Protein AF-A0A7S0ETJ5-F1 (afdb_monomer_lite)

pLDDT: mean 92.86, std 7.76, range [51.28, 98.69]

Organism: NCBI:txid33657

Foldseek 3Di:
DDDLVVLLVVLVVLCPFDDRDQDDDDDFAFFADVLLVLLVVQLLVLLVLQLFDAVVSLVSSLVSNLVVVVVVNCVRPPPDDAPRSRPLSNSLSSLLSSQSSSQSSLVRTDQWDWYDPDPVRDIDITGGDPVSVDSVCSLVSSLQSLLQSSLVVCVVPVVPLAQDQDPDDDPVSLQSNLVSLQVVCCVRRQAVDWDWDDDLAWIKIKTAQGSNLSSQVSCVSSVTRGPCSSVSNSCNSCVSNVWHWDWDWDRDVRMIMITTGTDNPPD

Structure (mmCIF, N/CA/C/O backbone):
data_AF-A0A7S0ETJ5-F1
#
_entry.id   AF-A0A7S0ETJ5-F1
#
loop_
_atom_site.group_PDB
_atom_site.id
_atom_site.type_symbol
_atom_site.label_atom_id
_atom_site.label_alt_id
_atom_site.label_comp_id
_atom_site.label_asym_id
_atom_site.label_entity_id
_atom_site.label_seq_id
_atom_site.pdbx_PDB_ins_code
_atom_site.Cartn_x
_atom_site.Cartn_y
_atom_site.Cartn_z
_atom_site.occupancy
_atom_site.B_iso_or_equiv
_atom_site.auth_seq_id
_atom_site.auth_comp_id
_atom_site.auth_asym_id
_atom_site.auth_atom_id
_atom_site.pdbx_PDB_model_num
ATOM 1 N N . ALA A 1 1 ? -16.628 16.000 16.913 1.00 53.66 1 ALA A N 1
ATOM 2 C CA . ALA A 1 1 ? -16.091 14.647 16.658 1.00 53.66 1 ALA A CA 1
ATOM 3 C C . ALA A 1 1 ? -17.063 13.651 17.275 1.00 53.66 1 ALA A C 1
ATOM 5 O O . ALA A 1 1 ? -17.428 13.862 18.425 1.00 53.66 1 ALA A O 1
ATOM 6 N N . GLY A 1 2 ? -17.543 12.661 16.515 1.00 64.69 2 GLY A N 1
ATOM 7 C CA . GLY A 1 2 ? -18.464 11.640 17.039 1.00 64.69 2 GLY A CA 1
ATOM 8 C C . GLY A 1 2 ? -17.820 10.793 18.139 1.00 64.69 2 GLY A C 1
ATOM 9 O O . GLY A 1 2 ? -16.590 10.775 18.262 1.00 64.69 2 GLY A O 1
ATOM 10 N N . SER A 1 3 ? -18.636 10.106 18.939 1.00 79.75 3 SER A N 1
ATOM 11 C CA . SER A 1 3 ? -18.154 9.173 19.965 1.00 79.75 3 SER A CA 1
ATOM 12 C C . SER A 1 3 ? -17.379 8.001 19.328 1.00 79.75 3 SER A C 1
ATOM 14 O O . SER A 1 3 ? -17.544 7.746 18.131 1.00 79.75 3 SER A O 1
ATOM 16 N N . PRO A 1 4 ? -16.539 7.260 20.079 1.00 75.75 4 PRO A N 1
ATOM 17 C CA . PRO A 1 4 ? -15.890 6.051 19.558 1.00 75.75 4 PRO A CA 1
ATOM 18 C C . PRO A 1 4 ? -16.885 5.050 18.947 1.00 75.75 4 PRO A C 1
ATOM 20 O O . PRO A 1 4 ? -16.614 4.474 17.898 1.00 75.75 4 PRO A O 1
ATOM 23 N N . ALA A 1 5 ? -18.074 4.917 19.545 1.00 76.38 5 ALA A N 1
ATOM 24 C CA . ALA A 1 5 ? -19.144 4.063 19.033 1.00 76.38 5 ALA A CA 1
ATOM 25 C C . ALA A 1 5 ? -19.671 4.531 17.663 1.00 76.38 5 ALA A C 1
ATOM 27 O O . ALA A 1 5 ? -19.891 3.707 16.777 1.00 76.38 5 ALA A O 1
ATOM 28 N N . ASP A 1 6 ? -19.814 5.844 17.453 1.00 78.56 6 ASP A N 1
ATOM 29 C CA . ASP A 1 6 ? -20.252 6.396 16.162 1.00 78.56 6 ASP A CA 1
ATOM 30 C C . ASP A 1 6 ? -19.215 6.134 15.063 1.00 78.56 6 ASP A C 1
ATOM 32 O O . ASP A 1 6 ? -19.560 5.801 13.926 1.00 78.56 6 ASP A O 1
ATOM 36 N N . ARG A 1 7 ? -17.924 6.265 15.396 1.00 80.50 7 ARG A N 1
ATOM 37 C CA . ARG A 1 7 ? -16.827 6.021 14.448 1.00 80.50 7 ARG A CA 1
ATOM 38 C C . ARG A 1 7 ? -16.747 4.549 14.066 1.00 80.50 7 ARG A C 1
ATOM 40 O O . ARG A 1 7 ? -16.756 4.244 12.874 1.00 80.50 7 ARG A O 1
ATOM 47 N N . LEU A 1 8 ? -16.798 3.661 15.056 1.00 80.06 8 LEU A N 1
ATOM 48 C CA . LEU A 1 8 ? -16.859 2.216 14.855 1.00 80.06 8 LEU A CA 1
ATOM 49 C C . LEU A 1 8 ? -18.066 1.810 14.000 1.00 80.06 8 LEU A C 1
ATOM 51 O O . LEU A 1 8 ? -17.910 1.090 13.017 1.00 80.06 8 LEU A O 1
ATOM 55 N N . SER A 1 9 ? -19.255 2.348 14.292 1.00 78.81 9 SER A N 1
ATOM 56 C CA . SER A 1 9 ? -20.466 2.078 13.509 1.00 78.81 9 SER A CA 1
ATOM 57 C C . SER A 1 9 ? -20.283 2.409 12.026 1.00 78.81 9 SER A C 1
ATOM 59 O O . SER A 1 9 ? -20.656 1.613 11.167 1.00 78.81 9 SER A O 1
ATOM 61 N N . ARG A 1 10 ? -19.645 3.538 11.692 1.00 77.94 10 ARG A N 1
ATOM 62 C CA . ARG A 1 10 ? -19.363 3.908 10.292 1.00 77.94 10 ARG A CA 1
ATOM 63 C C . ARG A 1 10 ? -18.380 2.956 9.617 1.00 77.94 10 ARG A C 1
ATOM 65 O O . ARG A 1 10 ? -18.567 2.611 8.450 1.00 77.94 10 ARG A O 1
ATOM 72 N N . MET A 1 11 ? -17.362 2.503 10.345 1.00 78.44 11 MET A N 1
ATOM 73 C CA . MET A 1 11 ? -16.410 1.515 9.833 1.00 78.44 11 MET A CA 1
ATOM 74 C C . MET A 1 11 ? -17.109 0.186 9.532 1.00 78.44 11 MET A C 1
ATOM 76 O O . MET A 1 11 ? -16.908 -0.374 8.452 1.00 78.44 11 MET A O 1
ATOM 80 N N . LEU A 1 12 ? -17.989 -0.268 10.426 1.00 77.19 12 LEU A N 1
ATOM 81 C CA . LEU A 1 12 ? -18.778 -1.489 10.257 1.00 77.19 12 LEU A CA 1
ATOM 82 C C . LEU A 1 12 ? -19.820 -1.370 9.139 1.00 77.19 12 LEU A C 1
ATOM 84 O O . LEU A 1 12 ? -19.968 -2.294 8.345 1.00 77.19 12 LEU A O 1
ATOM 88 N N . GLN A 1 13 ? -20.498 -0.226 9.007 1.00 75.50 13 GLN A N 1
ATOM 89 C CA . GLN A 1 13 ? -21.435 0.026 7.904 1.00 75.50 13 GLN A CA 1
ATOM 90 C C . GLN A 1 13 ? -20.744 -0.084 6.541 1.00 75.50 13 GLN A C 1
ATOM 92 O O . GLN A 1 13 ? -21.300 -0.676 5.618 1.00 75.50 13 GLN A O 1
ATOM 97 N N . GLY A 1 14 ? -19.506 0.410 6.424 1.00 64.38 14 GLY A N 1
ATOM 98 C CA . GLY A 1 14 ? -18.685 0.168 5.237 1.00 64.38 14 GLY A CA 1
ATOM 99 C C . GLY A 1 14 ? -18.419 -1.326 5.012 1.00 64.38 14 GLY A C 1
ATOM 100 O O . GLY A 1 14 ? -18.521 -1.813 3.888 1.00 64.38 14 GLY A O 1
ATOM 101 N N . ALA A 1 15 ? -18.121 -2.082 6.073 1.00 61.56 15 ALA A N 1
ATOM 102 C CA . ALA A 1 15 ? -17.792 -3.507 5.987 1.00 61.56 15 ALA A CA 1
ATOM 103 C C . ALA A 1 15 ? -19.017 -4.377 5.652 1.00 61.56 15 ALA A C 1
ATOM 105 O O . ALA A 1 15 ? -18.869 -5.459 5.084 1.00 61.56 15 ALA A O 1
ATOM 106 N N . ALA A 1 16 ? -20.219 -3.879 5.955 1.00 60.56 16 ALA A N 1
ATOM 107 C CA . ALA A 1 16 ? -21.508 -4.514 5.701 1.00 60.56 16 ALA A CA 1
ATOM 108 C C . ALA A 1 16 ? -22.083 -4.258 4.288 1.00 60.56 16 ALA A C 1
ATOM 110 O O . ALA A 1 16 ? -23.224 -4.636 4.026 1.00 60.56 16 ALA A O 1
ATOM 111 N N . GLY A 1 17 ? -21.324 -3.622 3.381 1.00 56.16 17 GLY A N 1
ATOM 112 C CA . GLY A 1 17 ? -21.739 -3.319 2.003 1.00 56.16 17 GLY A CA 1
ATOM 113 C C . GLY A 1 17 ? -22.181 -4.536 1.157 1.00 56.16 17 GLY A C 1
ATOM 114 O O . GLY A 1 17 ? -22.068 -5.686 1.590 1.00 56.16 17 GLY A O 1
ATOM 115 N N . PRO A 1 18 ? -22.701 -4.308 -0.070 1.00 51.28 18 PRO A N 1
ATOM 116 C CA . PRO A 1 18 ? -23.367 -5.335 -0.873 1.00 51.28 18 PRO A CA 1
ATOM 117 C C . PRO A 1 18 ? -22.395 -6.477 -1.213 1.00 51.28 18 PRO A C 1
ATOM 119 O O . PRO A 1 18 ? -21.480 -6.312 -2.012 1.00 51.28 18 PRO A O 1
ATOM 122 N N . ALA A 1 19 ? -22.618 -7.625 -0.564 1.00 63.38 19 ALA A N 1
ATOM 123 C CA . ALA A 1 19 ? -21.789 -8.832 -0.544 1.00 63.38 19 ALA A CA 1
ATOM 124 C C . ALA A 1 19 ? -20.367 -8.636 0.031 1.00 63.38 19 ALA A C 1
ATOM 126 O O . ALA A 1 19 ? -19.395 -8.378 -0.681 1.00 63.38 19 ALA A O 1
ATOM 127 N N . ARG A 1 20 ? -20.236 -8.852 1.348 1.00 75.88 20 ARG A N 1
ATOM 128 C CA . ARG A 1 20 ? -18.947 -9.050 2.032 1.00 75.88 20 ARG A CA 1
ATOM 129 C C . ARG A 1 20 ? -18.139 -10.135 1.314 1.00 75.88 20 ARG A C 1
ATOM 131 O O . ARG A 1 20 ? -18.616 -11.259 1.140 1.00 75.88 20 ARG A O 1
ATOM 138 N N . VAL A 1 21 ? -16.910 -9.810 0.918 1.00 84.62 21 VAL A N 1
ATOM 139 C CA . VAL A 1 21 ? -16.007 -10.778 0.289 1.00 84.62 21 VAL A CA 1
ATOM 140 C C . VAL A 1 21 ? -15.544 -11.752 1.361 1.00 84.62 21 VAL A C 1
ATOM 142 O O . VAL A 1 21 ? -14.994 -11.350 2.388 1.00 84.62 21 VAL A O 1
ATOM 145 N N . LYS A 1 22 ? -15.776 -13.045 1.141 1.00 86.94 22 LYS A N 1
ATOM 146 C CA . LYS A 1 22 ? -15.266 -14.077 2.043 1.00 86.94 22 LYS A CA 1
ATOM 147 C C . LYS A 1 22 ? -13.758 -14.239 1.821 1.00 86.94 22 LYS A C 1
ATOM 149 O O . LYS A 1 22 ? -13.356 -14.408 0.666 1.00 86.94 22 LYS A O 1
ATOM 154 N N . PRO A 1 23 ? -12.932 -14.202 2.880 1.00 88.88 23 PRO A N 1
ATOM 155 C CA . PRO A 1 23 ? -11.535 -14.600 2.777 1.00 88.88 23 PRO A CA 1
ATOM 156 C C . PRO A 1 23 ? -11.431 -16.024 2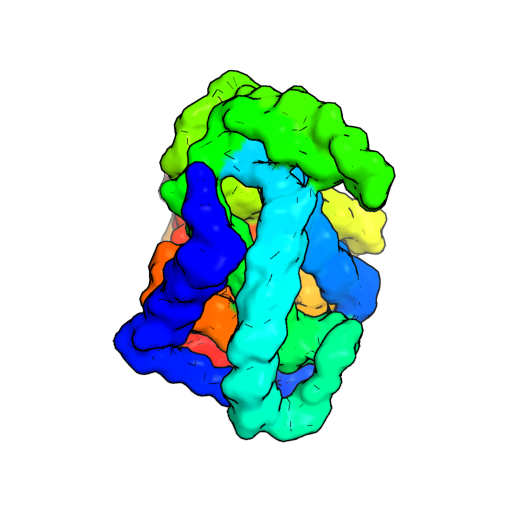.226 1.00 88.88 23 PRO A C 1
ATOM 158 O O . PRO A 1 23 ? -12.287 -16.866 2.504 1.00 88.88 23 PRO A O 1
ATOM 161 N N . GLN A 1 24 ? -10.393 -16.292 1.438 1.00 84.88 24 GLN A N 1
ATOM 162 C CA . GLN A 1 24 ? -10.178 -17.602 0.828 1.00 84.88 24 GLN A CA 1
ATOM 163 C C . GLN A 1 24 ? -8.917 -18.258 1.382 1.00 84.88 24 GLN A C 1
ATOM 165 O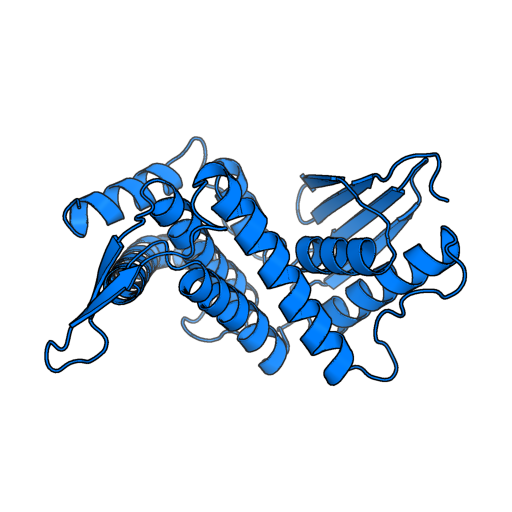 O . GLN A 1 24 ? -7.893 -17.602 1.587 1.00 84.88 24 GLN A O 1
ATOM 170 N N . VAL A 1 25 ? -8.990 -19.572 1.598 1.00 85.88 25 VAL A N 1
ATOM 171 C CA . VAL A 1 25 ? -7.812 -20.386 1.900 1.00 85.88 25 VAL A CA 1
ATOM 172 C C . VAL A 1 25 ? -7.052 -20.587 0.596 1.00 85.88 25 VAL A C 1
ATOM 174 O O . VAL A 1 25 ? -7.505 -21.313 -0.286 1.00 85.88 25 VAL A O 1
ATOM 177 N N . LEU A 1 26 ? -5.904 -19.928 0.476 1.00 86.69 26 LEU A N 1
ATOM 178 C CA . LEU A 1 26 ? -5.037 -20.013 -0.692 1.00 86.69 26 LEU A CA 1
ATOM 179 C C . LEU A 1 26 ? -3.636 -20.445 -0.268 1.00 86.69 26 LEU A C 1
ATOM 181 O O . LEU A 1 26 ? -3.166 -19.995 0.783 1.00 86.69 26 LEU A O 1
ATOM 185 N N . PRO A 1 27 ? -2.942 -21.265 -1.079 1.00 87.69 27 PRO A N 1
ATOM 186 C CA . PRO A 1 27 ? -1.516 -21.458 -0.892 1.00 87.69 27 PRO A CA 1
ATOM 187 C C . PRO A 1 27 ? -0.837 -20.099 -1.086 1.00 87.69 27 PRO A C 1
ATOM 189 O O . PRO A 1 27 ? -0.956 -19.487 -2.142 1.00 87.69 27 PRO A O 1
ATOM 192 N N . ARG A 1 28 ? -0.179 -19.596 -0.044 1.00 91.81 28 ARG A N 1
ATOM 193 C CA . ARG A 1 28 ? 0.567 -18.335 -0.058 1.00 91.81 28 ARG A CA 1
ATOM 194 C C . ARG A 1 28 ? 1.882 -18.544 0.678 1.00 91.81 28 ARG A C 1
ATOM 196 O O . ARG A 1 28 ? 1.928 -19.294 1.654 1.00 91.81 28 ARG A O 1
ATOM 203 N N . SER A 1 29 ? 2.936 -17.896 0.201 1.00 92.25 29 SER A N 1
ATOM 204 C CA . SER A 1 29 ? 4.225 -17.879 0.890 1.00 92.25 29 SER A CA 1
ATOM 205 C C . SER A 1 29 ? 4.101 -17.126 2.213 1.00 92.25 29 SER A C 1
ATOM 207 O O . SER A 1 29 ? 3.288 -16.209 2.343 1.00 92.25 29 SER A O 1
ATOM 209 N N . LYS A 1 30 ? 4.911 -17.506 3.205 1.00 96.38 30 LYS A N 1
ATOM 210 C CA . LYS A 1 30 ? 5.095 -16.656 4.383 1.00 96.38 30 LYS A CA 1
ATOM 211 C C . LYS A 1 30 ? 5.844 -15.402 3.964 1.00 96.38 30 LYS A C 1
ATOM 213 O O . LYS A 1 30 ? 6.797 -15.505 3.190 1.00 96.38 30 LYS A O 1
ATOM 218 N N . LEU A 1 31 ? 5.430 -14.258 4.493 1.00 98.19 31 LEU A N 1
ATOM 219 C CA . LEU A 1 31 ? 6.170 -13.027 4.282 1.00 98.19 31 LEU A CA 1
ATOM 220 C C . LEU A 1 31 ? 7.471 -13.061 5.084 1.00 98.19 31 LEU A C 1
ATOM 222 O O . LEU A 1 31 ? 7.519 -13.583 6.202 1.00 98.19 31 LEU A O 1
ATOM 226 N N . GLU A 1 32 ? 8.511 -12.460 4.522 1.00 98.06 32 GLU A N 1
ATOM 227 C CA . GLU A 1 32 ? 9.700 -12.090 5.281 1.00 98.06 32 GLU A CA 1
ATOM 228 C C . GLU A 1 32 ? 9.302 -11.067 6.365 1.00 98.06 32 GLU A C 1
ATOM 230 O O . GLU A 1 32 ? 8.463 -10.191 6.139 1.00 98.06 32 GLU A O 1
ATOM 235 N N . ASN A 1 33 ? 9.838 -11.224 7.577 1.00 97.12 33 ASN A N 1
ATOM 236 C CA . ASN A 1 33 ? 9.372 -10.488 8.747 1.00 97.12 33 ASN A CA 1
ATOM 237 C C . ASN A 1 33 ? 9.683 -8.992 8.666 1.00 97.12 33 ASN A C 1
ATOM 239 O O . ASN A 1 33 ? 8.789 -8.182 8.915 1.00 97.12 33 ASN A O 1
ATOM 243 N N . ASP A 1 34 ? 10.915 -8.621 8.319 1.00 97.25 34 ASP A N 1
ATOM 244 C CA . ASP A 1 34 ? 11.308 -7.211 8.239 1.00 97.25 34 ASP A CA 1
ATOM 245 C C . ASP A 1 34 ? 10.519 -6.494 7.138 1.00 97.25 34 ASP A C 1
ATOM 247 O O . ASP A 1 34 ? 10.078 -5.358 7.328 1.00 97.25 34 ASP A O 1
ATOM 251 N N . PHE A 1 35 ? 10.258 -7.179 6.024 1.00 98.19 35 PHE A N 1
ATOM 252 C CA . PHE A 1 35 ? 9.420 -6.678 4.945 1.00 98.19 35 PHE A CA 1
ATOM 253 C C . PHE A 1 35 ? 7.961 -6.494 5.373 1.00 98.19 35 PHE A C 1
ATOM 255 O O . PHE A 1 35 ? 7.375 -5.437 5.145 1.00 98.19 35 PHE A O 1
ATOM 262 N N . ALA A 1 36 ? 7.363 -7.480 6.043 1.00 98.25 36 ALA A N 1
ATOM 263 C CA . ALA A 1 36 ? 5.988 -7.359 6.519 1.00 98.25 36 ALA A CA 1
ATOM 264 C C . ALA A 1 36 ? 5.843 -6.214 7.543 1.00 98.25 36 ALA A C 1
ATOM 266 O O . ALA A 1 36 ? 4.888 -5.433 7.480 1.00 98.25 36 ALA A O 1
ATOM 267 N N . VAL A 1 37 ? 6.819 -6.067 8.448 1.00 97.69 37 VAL A N 1
ATOM 268 C CA . VAL A 1 37 ? 6.885 -4.955 9.409 1.00 97.69 37 VAL A CA 1
ATOM 269 C C . VAL A 1 37 ? 7.034 -3.614 8.695 1.00 97.69 37 VAL A C 1
ATOM 271 O O . VAL A 1 37 ? 6.327 -2.670 9.054 1.00 97.69 37 VAL A O 1
ATOM 274 N N . LEU A 1 38 ? 7.903 -3.523 7.682 1.00 98.00 38 LEU A N 1
ATOM 275 C CA . LEU A 1 38 ? 8.067 -2.324 6.861 1.00 98.00 38 LEU A CA 1
ATOM 276 C C . LEU A 1 38 ? 6.726 -1.877 6.277 1.00 98.00 38 LEU A C 1
ATOM 278 O O . LEU A 1 38 ? 6.322 -0.743 6.514 1.00 98.00 38 LEU A O 1
ATOM 282 N N . LEU A 1 39 ? 6.021 -2.754 5.555 1.00 98.50 39 LEU A N 1
ATOM 283 C CA . LEU A 1 39 ? 4.778 -2.389 4.863 1.00 98.50 39 LEU A CA 1
ATOM 284 C C . LEU A 1 39 ? 3.723 -1.820 5.831 1.00 98.50 39 LEU A C 1
ATOM 286 O O . LEU A 1 39 ? 3.105 -0.783 5.559 1.00 98.50 39 LEU A O 1
ATOM 290 N N . MET A 1 40 ? 3.560 -2.454 6.995 1.00 97.81 40 MET A N 1
ATOM 291 C CA . MET A 1 40 ? 2.622 -1.998 8.026 1.00 97.81 40 MET A CA 1
ATOM 292 C C . MET A 1 40 ? 3.058 -0.684 8.678 1.00 97.81 40 MET A C 1
ATOM 294 O O . MET A 1 40 ? 2.237 0.218 8.880 1.00 97.81 40 MET A O 1
ATOM 298 N N . ARG A 1 41 ? 4.348 -0.557 9.012 1.00 97.31 41 ARG A N 1
ATOM 299 C CA . ARG A 1 41 ? 4.887 0.629 9.682 1.00 97.31 41 ARG A CA 1
ATOM 300 C C . ARG A 1 41 ? 4.878 1.838 8.761 1.00 97.31 41 ARG A C 1
ATOM 302 O O . ARG A 1 41 ? 4.424 2.890 9.184 1.00 97.31 41 ARG A O 1
ATOM 309 N N . THR A 1 42 ? 5.300 1.684 7.510 1.00 97.88 42 THR A N 1
ATOM 310 C CA . THR A 1 42 ? 5.281 2.757 6.512 1.00 97.88 42 THR A CA 1
ATOM 311 C C . THR A 1 42 ? 3.865 3.287 6.303 1.00 97.88 42 THR A C 1
ATOM 313 O O . THR A 1 42 ? 3.654 4.493 6.335 1.00 97.88 42 THR A O 1
ATOM 316 N N . THR A 1 43 ? 2.871 2.404 6.175 1.00 96.81 43 THR A N 1
ATOM 317 C CA . THR A 1 43 ? 1.460 2.812 6.042 1.00 96.81 43 THR A CA 1
ATOM 318 C C . THR A 1 43 ? 0.976 3.632 7.237 1.00 96.81 43 THR A C 1
ATOM 320 O O . THR A 1 43 ? 0.257 4.617 7.050 1.00 96.81 43 THR A O 1
ATOM 323 N N . TYR A 1 44 ? 1.368 3.226 8.450 1.00 95.81 44 TYR A N 1
ATOM 324 C CA . TYR A 1 44 ? 1.031 3.916 9.694 1.00 95.81 44 TYR A CA 1
ATOM 325 C C . TYR A 1 44 ? 1.715 5.283 9.778 1.00 95.81 44 TYR A C 1
ATOM 327 O O . TYR A 1 44 ? 1.044 6.290 9.972 1.00 95.81 44 TYR A O 1
ATOM 335 N N . SER A 1 45 ? 3.038 5.315 9.599 1.00 97.69 45 SER A N 1
ATOM 336 C CA . SER A 1 45 ? 3.849 6.530 9.691 1.00 97.69 45 SER A CA 1
ATOM 337 C C . SER A 1 45 ? 3.410 7.574 8.675 1.00 97.69 45 SER A C 1
ATOM 339 O O . SER A 1 45 ? 3.254 8.730 9.030 1.00 97.69 45 SER A O 1
ATOM 341 N N . VAL A 1 46 ? 3.091 7.170 7.445 1.00 98.12 46 VAL A N 1
ATOM 342 C CA . VAL A 1 46 ? 2.580 8.113 6.447 1.00 98.12 46 VAL A CA 1
ATOM 343 C C . VAL A 1 46 ? 1.203 8.662 6.834 1.00 98.12 46 VAL A C 1
ATOM 345 O O . VAL A 1 46 ? 0.906 9.810 6.526 1.00 98.12 46 VAL A O 1
ATOM 348 N N . ALA A 1 47 ? 0.338 7.882 7.490 1.00 97.00 47 ALA A N 1
ATOM 349 C CA . ALA A 1 47 ? -0.945 8.405 7.962 1.00 97.00 47 ALA A CA 1
ATOM 350 C C . ALA A 1 47 ? -0.761 9.473 9.056 1.00 97.00 47 ALA A C 1
ATOM 352 O O . ALA A 1 47 ? -1.458 10.484 9.020 1.00 97.00 47 ALA A O 1
ATOM 353 N N . ASP A 1 48 ? 0.192 9.255 9.961 1.00 96.38 48 ASP A N 1
ATOM 354 C CA . ASP A 1 48 ? 0.606 10.194 11.010 1.00 96.38 48 ASP A CA 1
ATOM 355 C C . ASP A 1 48 ? 1.200 11.484 10.404 1.00 96.38 48 ASP A C 1
ATOM 357 O O . ASP A 1 48 ? 0.664 12.569 10.590 1.00 96.38 48 ASP A O 1
ATOM 361 N N . GLU A 1 49 ? 2.185 11.361 9.506 1.00 96.88 49 GLU A N 1
ATOM 362 C CA . GLU A 1 49 ? 2.855 12.477 8.804 1.00 96.88 49 GLU A CA 1
ATOM 363 C C . GLU A 1 49 ? 1.943 13.368 7.937 1.00 96.88 49 GLU A C 1
ATOM 365 O O . GLU A 1 49 ? 2.383 14.394 7.404 1.00 96.88 49 GLU A O 1
ATOM 370 N N . LEU A 1 50 ? 0.712 12.934 7.665 1.00 97.56 50 LEU A N 1
ATOM 371 C CA . LEU A 1 50 ? -0.272 13.739 6.943 1.00 97.56 50 LEU A CA 1
ATOM 372 C C . LEU A 1 50 ? -1.078 14.655 7.872 1.00 97.56 50 LEU A C 1
ATOM 374 O O . LEU A 1 50 ? -1.864 15.454 7.356 1.00 97.56 50 LEU A O 1
ATOM 378 N N . ASP A 1 51 ? -0.905 14.539 9.195 1.00 97.00 51 ASP A N 1
ATOM 379 C CA . ASP A 1 51 ? -1.458 15.421 10.228 1.00 97.00 51 ASP A CA 1
ATOM 380 C C . ASP A 1 51 ? -2.948 15.733 10.016 1.00 97.00 51 ASP A C 1
ATOM 382 O O . ASP A 1 51 ? -3.383 16.876 10.117 1.00 97.00 51 ASP A O 1
ATOM 386 N N . TYR A 1 52 ? -3.758 14.738 9.644 1.00 96.56 52 TYR A N 1
ATOM 387 C CA . TYR A 1 52 ? -5.184 14.947 9.344 1.00 96.56 52 TYR A CA 1
ATOM 388 C C . TYR A 1 52 ? -6.112 14.420 10.441 1.00 96.56 52 TYR A C 1
ATOM 390 O O . TYR A 1 52 ? -7.320 14.679 10.400 1.00 96.56 52 TYR A O 1
ATOM 398 N N . TYR A 1 53 ? -5.581 13.657 11.399 1.00 96.25 53 TYR A N 1
ATOM 399 C CA . TYR A 1 53 ? -6.363 13.012 12.444 1.00 96.25 53 TYR A CA 1
ATOM 400 C C . TYR A 1 53 ? -5.512 12.745 13.698 1.00 96.25 53 TYR A C 1
ATOM 402 O O . TYR A 1 53 ? -4.370 12.332 13.541 1.00 96.25 53 TYR A O 1
ATOM 410 N N . PRO A 1 54 ? -6.052 12.905 14.924 1.00 95.50 54 PRO A N 1
ATOM 411 C CA . PRO A 1 54 ? -5.321 12.574 16.149 1.00 95.50 54 PRO A CA 1
ATOM 412 C C . PRO A 1 54 ? -4.990 11.076 16.234 1.00 95.50 54 PRO A C 1
ATOM 414 O O . PRO A 1 54 ? -5.907 10.242 16.168 1.00 95.50 54 PRO A O 1
ATOM 417 N N . MET A 1 55 ? -3.720 10.719 16.426 1.00 94.44 55 MET A N 1
ATOM 418 C CA . MET A 1 55 ? -3.274 9.326 16.406 1.00 94.44 55 MET A CA 1
ATOM 419 C C . MET A 1 55 ? -3.728 8.527 17.626 1.00 94.44 55 MET A C 1
ATOM 421 O O . MET A 1 55 ? -3.970 7.327 17.496 1.00 94.44 55 MET A O 1
ATOM 425 N N . ASP A 1 56 ? -3.973 9.170 18.771 1.00 93.62 56 ASP A N 1
ATOM 426 C CA . ASP A 1 56 ? -4.614 8.539 19.936 1.00 93.62 56 ASP A CA 1
ATOM 427 C C . ASP A 1 56 ? -5.989 7.953 19.570 1.00 93.62 56 ASP A C 1
ATOM 429 O O . ASP A 1 56 ? -6.326 6.811 19.905 1.00 93.62 56 ASP A O 1
ATOM 433 N N . LYS A 1 57 ? -6.774 8.719 18.805 1.00 94.12 57 LYS A N 1
ATOM 434 C CA . LYS A 1 57 ? -8.108 8.308 18.348 1.00 94.12 57 LYS A CA 1
ATOM 435 C C . LYS A 1 57 ? -8.010 7.320 17.202 1.00 94.12 57 LYS A C 1
ATOM 437 O O . LYS A 1 57 ? -8.768 6.357 17.188 1.00 94.12 57 LYS A O 1
ATOM 442 N N . PHE A 1 58 ? -7.065 7.518 16.282 1.00 95.00 58 PHE A N 1
ATOM 443 C CA . PHE A 1 58 ? -6.802 6.563 15.208 1.00 95.00 58 PHE A CA 1
ATOM 444 C C . PHE A 1 58 ? -6.492 5.168 15.768 1.00 95.00 58 PHE A C 1
ATOM 446 O O . PHE A 1 58 ? -7.080 4.179 15.337 1.00 95.00 58 PHE A O 1
ATOM 453 N N . GLN A 1 59 ? -5.596 5.082 16.757 1.00 94.19 59 GLN A N 1
ATOM 454 C CA . GLN A 1 59 ? -5.215 3.826 17.400 1.00 94.19 59 GLN A CA 1
ATOM 455 C C . GLN A 1 59 ? -6.401 3.165 18.108 1.00 94.19 59 GLN A C 1
ATOM 457 O O . GLN A 1 59 ? -6.588 1.954 17.971 1.00 94.19 59 GLN A O 1
ATOM 462 N N . GLN A 1 60 ? -7.218 3.951 18.821 1.00 94.06 60 GLN A N 1
ATOM 463 C CA . GLN A 1 60 ? -8.450 3.466 19.445 1.00 94.06 60 GLN A CA 1
ATOM 464 C C . GLN A 1 60 ? -9.427 2.907 18.402 1.00 94.06 60 GLN A C 1
ATOM 466 O O . GLN A 1 60 ? -9.920 1.791 18.566 1.00 94.06 60 GLN A O 1
ATOM 471 N N . ASP A 1 61 ? -9.686 3.652 17.329 1.00 93.75 61 ASP A N 1
ATOM 472 C CA . ASP A 1 61 ? -10.628 3.263 16.278 1.00 93.75 61 ASP A CA 1
ATOM 473 C C . ASP A 1 61 ? -10.154 1.996 15.555 1.00 93.75 61 ASP A C 1
ATOM 475 O O . ASP A 1 61 ? -10.920 1.045 15.395 1.00 93.75 61 ASP A O 1
ATOM 479 N N . GLN A 1 62 ? -8.867 1.936 15.202 1.00 95.00 62 GLN A N 1
ATOM 480 C CA . GLN A 1 62 ? -8.250 0.756 14.600 1.00 95.00 62 GLN A CA 1
ATOM 481 C C . GLN A 1 62 ? -8.361 -0.468 15.521 1.00 95.00 62 GLN A C 1
ATOM 483 O O . GLN A 1 62 ? -8.641 -1.570 15.051 1.00 95.00 62 GLN A O 1
ATOM 488 N N . PHE A 1 63 ? -8.127 -0.299 16.827 1.00 94.62 63 PHE A N 1
ATOM 489 C CA . PHE A 1 63 ? -8.217 -1.384 17.803 1.00 94.62 63 PHE A CA 1
ATOM 490 C C . PHE A 1 63 ? -9.641 -1.932 17.920 1.00 94.62 63 PHE A C 1
ATOM 492 O O . PHE A 1 63 ? -9.827 -3.145 17.837 1.00 94.62 63 PHE A O 1
ATOM 499 N N . LEU A 1 64 ? -10.635 -1.052 18.069 1.00 93.75 64 LEU A N 1
ATOM 500 C CA . LEU A 1 64 ? -12.041 -1.449 18.157 1.00 93.75 64 LEU A CA 1
ATOM 501 C C . LEU A 1 64 ? -12.501 -2.131 16.865 1.00 93.75 64 LEU A C 1
ATOM 503 O O . LEU A 1 64 ? -13.070 -3.218 16.909 1.00 93.75 64 LEU A O 1
ATOM 507 N N . PHE A 1 65 ? -12.162 -1.557 15.709 1.00 93.06 65 PHE A N 1
ATOM 508 C CA . PHE A 1 65 ? -12.511 -2.148 14.421 1.00 93.06 65 PHE A CA 1
ATOM 509 C C . PHE A 1 65 ? -11.855 -3.512 14.202 1.00 93.06 65 PHE A C 1
ATOM 511 O O . PHE A 1 65 ? -12.496 -4.443 13.720 1.00 93.06 65 PHE A O 1
ATOM 518 N N . ARG A 1 66 ? -10.588 -3.666 14.607 1.00 95.12 66 ARG A N 1
ATOM 519 C CA . ARG A 1 66 ? -9.899 -4.959 14.589 1.00 95.12 66 ARG A CA 1
ATOM 520 C C . ARG A 1 66 ? -10.639 -6.001 15.420 1.00 95.12 66 ARG A C 1
ATOM 522 O O . ARG A 1 66 ? -10.735 -7.138 14.972 1.00 95.12 66 ARG A O 1
ATOM 529 N N . GLN A 1 67 ? -11.074 -5.654 16.633 1.00 92.00 67 GLN A N 1
ATOM 530 C CA . GLN A 1 67 ? -11.759 -6.598 17.520 1.00 92.00 67 GLN A CA 1
ATOM 531 C C . GLN A 1 67 ? -13.063 -7.096 16.901 1.00 92.00 67 GLN A C 1
ATOM 533 O O . GLN A 1 67 ? -13.276 -8.306 16.847 1.00 92.00 67 GLN A O 1
ATOM 538 N N . ASP A 1 68 ? -13.867 -6.180 16.368 1.00 89.69 68 ASP A N 1
ATOM 539 C CA . ASP A 1 68 ? -15.159 -6.519 15.772 1.00 89.69 68 ASP A CA 1
ATOM 540 C C . ASP A 1 68 ? -15.015 -7.345 14.486 1.00 89.69 68 ASP A C 1
ATOM 542 O O . ASP A 1 68 ? -15.766 -8.293 14.257 1.00 89.69 68 ASP A O 1
ATOM 546 N N . GLU A 1 69 ? -14.026 -7.033 13.644 1.00 90.81 69 GLU A N 1
ATOM 547 C CA . GLU A 1 69 ? -13.816 -7.755 12.385 1.00 90.81 69 GLU A CA 1
ATOM 548 C C . GLU A 1 69 ? -13.128 -9.114 12.564 1.00 90.81 69 GLU A C 1
ATOM 550 O O . GLU A 1 69 ? -13.239 -9.983 11.691 1.00 90.81 69 GLU A O 1
ATOM 555 N N . TRP A 1 70 ? -12.410 -9.317 13.672 1.00 92.06 70 TRP A N 1
ATOM 556 C CA . TRP A 1 70 ? -11.566 -10.493 13.861 1.00 92.06 70 TRP A CA 1
ATOM 557 C C . TRP A 1 70 ? -12.353 -11.800 13.874 1.00 92.06 70 TRP A C 1
ATOM 559 O O . TRP A 1 70 ? -11.961 -12.737 13.177 1.00 92.06 70 TRP A O 1
ATOM 569 N N . GLU A 1 71 ? -13.452 -11.870 14.631 1.00 88.25 71 GLU A N 1
ATOM 570 C CA . GLU A 1 71 ? -14.228 -13.109 14.785 1.00 88.25 71 GLU A CA 1
ATOM 571 C C . GLU A 1 71 ? -14.808 -13.579 13.444 1.00 88.25 71 GLU A C 1
ATOM 573 O O . GLU A 1 71 ? -14.617 -14.727 13.043 1.00 88.25 71 GLU A O 1
ATOM 578 N N . LEU A 1 72 ? -15.379 -12.657 12.667 1.00 86.75 72 LEU A N 1
ATOM 579 C CA . LEU A 1 72 ? -15.897 -12.959 11.331 1.00 86.75 72 LEU A CA 1
ATOM 580 C C . LEU A 1 72 ? -14.791 -13.389 10.355 1.00 86.75 72 LEU A C 1
ATOM 582 O O . LEU A 1 72 ? -15.020 -14.216 9.470 1.00 86.75 72 LEU A O 1
ATOM 586 N N . TYR A 1 73 ? -13.588 -12.824 10.482 1.00 90.88 73 TYR A N 1
ATOM 587 C CA . TYR A 1 73 ? -12.458 -13.188 9.632 1.00 90.88 73 TYR A CA 1
ATOM 588 C C . TYR A 1 73 ? -11.918 -14.591 9.951 1.00 90.88 73 TYR A C 1
ATOM 590 O O . TYR A 1 73 ? -11.722 -15.401 9.040 1.00 90.88 73 TYR A O 1
ATOM 598 N N . ARG A 1 74 ? -11.711 -14.913 11.237 1.00 91.12 74 ARG A N 1
ATOM 599 C CA . ARG A 1 74 ? -11.174 -16.220 11.664 1.00 91.12 74 ARG A CA 1
ATOM 600 C C . ARG A 1 74 ? -12.147 -17.377 11.448 1.00 91.12 74 ARG A C 1
ATOM 602 O O . ARG A 1 74 ? -11.691 -18.498 11.247 1.00 91.12 74 ARG A O 1
ATOM 609 N N . GLU A 1 75 ? -13.458 -17.126 11.458 1.00 89.12 75 GLU A N 1
ATOM 610 C CA . GLU A 1 75 ? -14.463 -18.135 11.097 1.00 89.12 75 GLU A CA 1
ATOM 611 C C . GLU A 1 75 ? -14.272 -18.634 9.657 1.00 89.12 75 GLU A C 1
ATOM 613 O O . GLU A 1 75 ? -14.414 -19.827 9.388 1.00 89.12 75 GLU A O 1
ATOM 618 N N . ALA A 1 76 ? -13.902 -17.737 8.736 1.00 87.00 76 ALA A N 1
ATOM 619 C CA . ALA A 1 76 ? -13.652 -18.079 7.337 1.00 87.00 76 ALA A CA 1
ATOM 620 C C . ALA A 1 76 ? -12.272 -18.718 7.098 1.00 87.00 76 ALA A C 1
ATOM 622 O O . ALA A 1 76 ? -12.104 -19.440 6.115 1.00 87.00 76 ALA A O 1
ATOM 623 N N . LEU A 1 77 ? -11.294 -18.473 7.979 1.00 89.00 77 LEU A N 1
ATOM 624 C CA . LEU A 1 77 ? -9.929 -19.005 7.885 1.00 89.00 77 LEU A CA 1
ATOM 625 C C . LEU A 1 77 ? -9.499 -19.688 9.194 1.00 89.00 77 LEU A C 1
ATOM 627 O O . LEU A 1 77 ? -8.690 -19.133 9.946 1.00 89.00 77 LEU A O 1
ATOM 631 N N . PRO A 1 78 ? -9.997 -20.907 9.474 1.00 80.94 78 PRO A N 1
ATOM 632 C CA . PRO A 1 78 ? -9.619 -21.642 10.674 1.00 80.94 78 PRO A CA 1
ATOM 633 C C . PRO A 1 78 ? -8.099 -21.830 10.757 1.00 80.94 78 PRO A C 1
ATOM 635 O O . PRO A 1 78 ? -7.466 -22.282 9.805 1.00 80.94 78 PRO A O 1
ATOM 638 N N . GLY A 1 79 ? -7.510 -21.490 11.905 1.00 85.75 79 GLY A N 1
ATOM 639 C CA . GLY A 1 79 ? -6.069 -21.620 12.150 1.00 85.75 79 GLY A CA 1
ATOM 640 C C . GLY A 1 79 ? -5.250 -20.347 11.922 1.00 85.75 79 GLY A C 1
ATOM 641 O O . GLY A 1 79 ? -4.069 -20.341 12.266 1.00 85.75 79 GLY A O 1
ATOM 642 N N . VAL A 1 80 ? -5.850 -19.257 11.422 1.00 91.19 80 VAL A N 1
ATOM 643 C CA . VAL A 1 80 ? -5.177 -17.949 11.422 1.00 91.19 80 VAL A CA 1
ATOM 644 C C . VAL A 1 80 ? -4.906 -17.498 12.861 1.00 91.19 80 VAL A C 1
ATOM 646 O O . VAL A 1 80 ? -5.798 -17.497 13.710 1.00 91.19 80 VAL A O 1
ATOM 649 N N . GLN A 1 81 ? -3.661 -17.120 13.147 1.00 91.31 81 GLN A N 1
ATOM 650 C CA . GLN A 1 81 ? -3.247 -16.677 14.474 1.00 91.31 81 GLN A CA 1
ATOM 651 C C . GLN A 1 81 ? -3.064 -15.163 14.504 1.00 91.31 81 GLN A C 1
ATOM 653 O O . GLN A 1 81 ? -2.404 -14.578 13.645 1.00 91.31 81 GLN A O 1
ATOM 658 N N . GLN A 1 82 ? -3.643 -14.523 15.518 1.00 92.06 82 GLN A N 1
ATOM 659 C CA . GLN A 1 82 ? -3.527 -13.082 15.681 1.00 92.06 82 GLN A CA 1
ATOM 660 C C . GLN A 1 82 ? -2.093 -12.701 16.072 1.00 92.06 82 GLN A C 1
ATOM 662 O O . GLN A 1 82 ? -1.502 -13.310 16.958 1.00 92.06 82 GLN A O 1
ATOM 667 N N . GLY A 1 83 ? -1.549 -11.671 15.431 1.00 91.81 83 GLY A N 1
ATOM 668 C CA . GLY A 1 83 ? -0.225 -11.114 15.727 1.00 91.81 83 GLY A CA 1
ATOM 669 C C . GLY A 1 83 ? 0.919 -11.692 14.892 1.00 91.81 83 GLY A C 1
ATOM 670 O O . GLY A 1 83 ? 1.989 -11.090 14.855 1.00 91.81 83 GLY A O 1
ATOM 671 N N . PHE A 1 84 ? 0.706 -12.795 14.171 1.00 93.81 84 PHE A N 1
ATOM 672 C CA . PHE A 1 84 ? 1.736 -13.410 13.330 1.00 93.81 84 PHE A CA 1
ATOM 673 C C . PHE A 1 84 ? 1.809 -12.729 11.966 1.00 93.81 84 PHE A C 1
ATOM 675 O O . PHE A 1 84 ? 1.204 -13.175 10.996 1.00 93.81 84 PHE A O 1
ATOM 682 N N . LEU A 1 85 ? 2.535 -11.613 11.897 1.00 95.62 85 LEU A N 1
ATOM 683 C CA . LEU A 1 85 ? 2.564 -10.749 10.713 1.00 95.62 85 LEU A CA 1
ATOM 684 C C . LEU A 1 85 ? 3.156 -11.415 9.458 1.00 95.62 85 LEU A C 1
ATOM 686 O O . LEU A 1 85 ? 2.816 -11.028 8.347 1.00 95.62 85 LEU A O 1
ATOM 690 N N . THR A 1 86 ? 3.995 -12.436 9.625 1.00 97.06 86 THR A N 1
ATOM 691 C CA . THR A 1 86 ? 4.550 -13.227 8.517 1.00 97.06 86 THR A CA 1
ATOM 692 C C . THR A 1 86 ? 3.543 -14.200 7.906 1.00 97.06 86 THR A C 1
ATOM 694 O O . THR A 1 86 ? 3.751 -14.677 6.790 1.00 97.06 86 THR A O 1
ATOM 697 N N . GLU A 1 87 ? 2.441 -14.503 8.602 1.00 95.88 87 GLU A N 1
ATOM 698 C CA . GLU A 1 87 ? 1.380 -15.341 8.055 1.00 95.88 87 GLU A CA 1
ATOM 699 C C . GLU A 1 87 ? 0.517 -14.511 7.099 1.00 95.88 87 GLU A C 1
ATOM 701 O O . GLU A 1 87 ? -0.136 -13.555 7.532 1.00 95.88 87 GLU A O 1
ATOM 706 N N . PRO A 1 88 ? 0.431 -14.882 5.810 1.00 95.62 88 PRO A N 1
ATOM 707 C CA . PRO A 1 88 ? -0.223 -14.058 4.798 1.00 95.62 88 PRO A CA 1
ATOM 708 C C . PRO A 1 88 ? -1.705 -13.838 5.105 1.00 95.62 88 PRO A C 1
ATOM 710 O O . PRO A 1 88 ? -2.236 -12.773 4.826 1.00 95.62 88 PRO A O 1
ATOM 713 N N . ALA A 1 89 ? -2.375 -14.802 5.744 1.00 95.38 89 ALA A N 1
ATOM 714 C CA . ALA A 1 89 ? -3.758 -14.637 6.181 1.00 95.38 89 ALA A CA 1
ATOM 715 C C . ALA A 1 89 ? -3.926 -13.555 7.259 1.00 95.38 89 ALA A C 1
ATOM 717 O O . A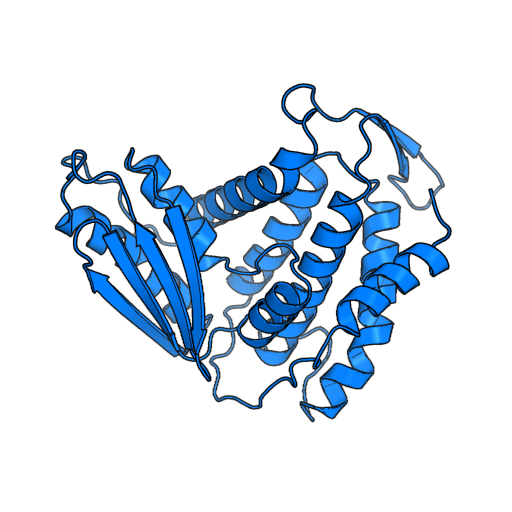LA A 1 89 ? -4.909 -12.817 7.213 1.00 95.38 89 ALA A O 1
ATOM 718 N N . TYR A 1 90 ? -2.999 -13.449 8.215 1.00 96.81 90 TYR A N 1
ATOM 719 C CA . TYR A 1 90 ? -3.066 -12.401 9.231 1.00 96.81 90 TYR A CA 1
ATOM 720 C C . TYR A 1 90 ? -2.596 -11.053 8.675 1.00 96.81 90 TYR A C 1
ATOM 722 O O . TYR A 1 90 ? -3.219 -10.039 8.982 1.00 96.81 90 TYR A O 1
ATOM 730 N N . PHE A 1 91 ? -1.569 -11.039 7.816 1.00 97.81 91 PHE A N 1
ATOM 731 C CA . PHE A 1 91 ? -1.118 -9.837 7.110 1.00 97.81 91 PHE A CA 1
ATOM 732 C C . PHE A 1 91 ? -2.246 -9.191 6.291 1.00 97.81 91 PHE A C 1
ATOM 734 O O . PHE A 1 91 ? -2.503 -7.993 6.423 1.00 97.81 91 PHE A O 1
ATOM 741 N N . ASP A 1 92 ? -2.972 -9.988 5.501 1.00 97.31 92 ASP A N 1
ATOM 742 C CA . ASP A 1 92 ? -4.128 -9.535 4.715 1.00 97.31 92 ASP A CA 1
ATOM 743 C C . ASP A 1 92 ? -5.182 -8.873 5.618 1.00 97.31 92 ASP A C 1
ATOM 745 O O . ASP A 1 92 ? -5.655 -7.768 5.361 1.00 97.31 92 ASP A O 1
ATOM 749 N N . PHE A 1 93 ? -5.490 -9.513 6.749 1.00 96.88 93 PHE A N 1
ATOM 750 C CA . PHE A 1 93 ? -6.456 -9.001 7.715 1.00 96.88 93 PHE A CA 1
ATOM 751 C C . PHE A 1 93 ? -6.030 -7.681 8.354 1.00 96.88 93 PHE A C 1
ATOM 753 O O . PHE A 1 93 ? -6.793 -6.716 8.371 1.00 96.88 93 PHE A O 1
ATOM 760 N N . ILE A 1 94 ? -4.824 -7.631 8.916 1.00 97.69 94 ILE A N 1
ATOM 761 C CA . ILE A 1 94 ? -4.398 -6.456 9.674 1.00 97.69 94 ILE A CA 1
ATOM 762 C C . ILE A 1 94 ? -4.142 -5.257 8.754 1.00 97.69 94 ILE A C 1
ATOM 764 O O . ILE A 1 94 ? -4.440 -4.126 9.137 1.00 97.69 94 ILE A O 1
ATOM 768 N N . SER A 1 95 ? -3.676 -5.495 7.523 1.00 97.75 95 SER A N 1
ATOM 769 C CA . SER A 1 95 ? -3.533 -4.440 6.516 1.00 97.75 95 SER A CA 1
ATOM 770 C C . SER A 1 95 ? -4.893 -3.917 6.037 1.00 97.75 95 SER A C 1
ATOM 772 O O . SER A 1 95 ? -5.060 -2.703 5.935 1.00 97.75 95 SER A O 1
ATOM 774 N N . PHE A 1 96 ? -5.911 -4.775 5.868 1.00 96.94 96 PHE A N 1
ATOM 775 C CA . PHE A 1 96 ? -7.296 -4.325 5.661 1.00 96.94 96 PHE A CA 1
ATOM 776 C C . PHE A 1 96 ? -7.768 -3.391 6.777 1.00 96.94 96 PHE A C 1
ATOM 778 O O . PHE A 1 96 ? -8.255 -2.298 6.490 1.00 96.94 96 PHE A O 1
ATOM 785 N N . VAL A 1 97 ? -7.620 -3.810 8.039 1.00 96.94 97 VAL A N 1
ATOM 786 C CA . VAL A 1 97 ? -8.037 -3.022 9.208 1.00 96.94 97 VAL A CA 1
ATOM 787 C C . VAL A 1 97 ? -7.375 -1.645 9.184 1.00 96.94 97 VAL A C 1
ATOM 789 O O . VAL A 1 97 ? -8.053 -0.628 9.352 1.00 96.94 97 VAL A O 1
ATOM 792 N N . GLN A 1 98 ? -6.068 -1.600 8.927 1.00 97.69 98 GLN A N 1
ATOM 793 C CA . GLN A 1 98 ? -5.310 -0.356 8.868 1.00 97.69 98 GLN A CA 1
ATOM 794 C C . GLN A 1 98 ? -5.802 0.561 7.738 1.00 97.69 98 GLN A C 1
ATOM 796 O O . GLN A 1 98 ? -6.152 1.713 7.995 1.00 97.69 98 GLN A O 1
ATOM 801 N N . TYR A 1 99 ? -5.902 0.056 6.504 1.00 98.06 99 TYR A N 1
ATOM 802 C CA . TYR A 1 99 ? -6.342 0.847 5.348 1.00 98.06 99 TYR A CA 1
ATOM 803 C C . TYR A 1 99 ? -7.803 1.300 5.452 1.00 98.06 99 TYR A C 1
ATOM 805 O O . TYR A 1 99 ? -8.119 2.431 5.090 1.00 98.06 99 TYR A O 1
ATOM 813 N N . ALA A 1 100 ? -8.695 0.465 5.988 1.00 95.88 100 ALA A N 1
ATOM 814 C CA . ALA A 1 100 ? -10.087 0.839 6.227 1.00 95.88 100 ALA A CA 1
ATOM 815 C C . ALA A 1 100 ? -10.207 1.927 7.306 1.00 95.88 100 ALA A C 1
ATOM 817 O O . ALA A 1 100 ? -11.053 2.819 7.185 1.00 95.88 100 ALA A O 1
ATOM 818 N N . THR A 1 101 ? -9.349 1.887 8.333 1.00 96.81 101 THR A N 1
ATOM 819 C CA . THR A 1 101 ? -9.262 2.954 9.342 1.00 96.81 101 THR A CA 1
ATOM 820 C C . THR A 1 101 ? -8.805 4.254 8.704 1.00 96.81 101 THR A C 1
ATOM 822 O O . THR A 1 101 ? -9.529 5.239 8.807 1.00 96.81 101 THR A O 1
ATOM 825 N N . ILE A 1 102 ? -7.698 4.234 7.953 1.00 97.44 102 ILE A N 1
ATOM 826 C CA . ILE A 1 102 ? -7.177 5.400 7.219 1.00 97.44 102 ILE A CA 1
ATOM 827 C C . ILE A 1 102 ? -8.245 5.993 6.298 1.00 97.44 102 ILE A C 1
ATOM 829 O O . ILE A 1 102 ? -8.535 7.185 6.352 1.00 97.44 102 ILE A O 1
ATOM 833 N N . ALA A 1 103 ? -8.886 5.163 5.476 1.00 95.69 103 ALA A N 1
ATOM 834 C CA . ALA A 1 103 ? -9.916 5.625 4.554 1.00 95.69 103 ALA A CA 1
ATOM 835 C C . ALA A 1 103 ? -11.136 6.215 5.278 1.00 95.69 103 ALA A C 1
ATOM 837 O O . ALA A 1 103 ? -11.775 7.133 4.767 1.00 95.69 103 ALA A O 1
ATOM 838 N N . THR A 1 104 ? -11.474 5.705 6.465 1.00 93.88 104 THR A N 1
ATOM 839 C CA . THR A 1 104 ? -12.587 6.232 7.261 1.00 93.88 104 THR A CA 1
ATOM 840 C C . THR A 1 104 ? -12.230 7.562 7.912 1.00 93.88 104 THR A C 1
ATOM 842 O O . THR A 1 104 ? -13.019 8.502 7.835 1.00 93.88 104 THR A O 1
ATOM 845 N N . THR A 1 105 ? -11.049 7.674 8.518 1.00 95.00 105 THR A N 1
ATOM 846 C CA . THR A 1 105 ? -10.603 8.910 9.173 1.00 95.00 105 THR A CA 1
ATOM 847 C C . THR A 1 105 ? -10.354 10.028 8.158 1.00 95.00 105 THR A C 1
ATOM 849 O O . THR A 1 105 ? -10.666 11.182 8.442 1.00 95.00 105 THR A O 1
ATOM 852 N N . MET A 1 106 ? -9.912 9.704 6.936 1.00 95.56 106 MET A N 1
ATOM 853 C CA . MET A 1 106 ? -9.760 10.666 5.833 1.00 95.56 106 MET A CA 1
ATOM 854 C C . MET A 1 106 ? -11.081 11.251 5.307 1.00 95.56 106 MET A C 1
ATOM 856 O O . MET A 1 106 ? -11.047 12.227 4.563 1.00 95.56 106 MET A O 1
ATOM 860 N N . LYS A 1 107 ? -12.246 10.695 5.673 1.00 92.50 107 LYS A N 1
ATOM 861 C CA . LYS A 1 107 ? -13.562 11.278 5.332 1.00 92.50 107 LYS A CA 1
ATOM 862 C C . LYS A 1 107 ? -13.949 12.431 6.260 1.00 92.50 107 LYS A C 1
ATOM 864 O O . LYS A 1 107 ? -14.830 13.211 5.917 1.00 92.50 107 LYS A O 1
ATOM 869 N N . GLU A 1 108 ? -13.297 12.542 7.418 1.00 91.56 108 GLU A N 1
ATOM 870 C CA . GLU A 1 108 ? -13.491 13.630 8.383 1.00 91.56 108 GLU A CA 1
ATOM 871 C C . GLU A 1 108 ? -12.141 14.209 8.838 1.00 91.56 108 GLU A C 1
ATOM 873 O O . GLU A 1 108 ? -11.823 14.194 10.035 1.00 91.56 108 GLU A O 1
ATOM 878 N N . PRO A 1 109 ? -11.322 14.691 7.891 1.00 94.62 109 PRO A N 1
ATOM 879 C CA . PRO A 1 109 ? -10.004 15.205 8.202 1.00 94.62 109 PRO A CA 1
ATOM 880 C C . PRO A 1 109 ? -10.102 16.521 8.979 1.00 94.62 109 PRO A C 1
ATOM 882 O O . PRO A 1 109 ? -11.097 17.249 8.921 1.00 94.62 109 PRO A O 1
ATOM 885 N N . LYS A 1 110 ? -9.041 16.836 9.717 1.00 95.00 110 LYS A N 1
ATOM 886 C CA . LYS A 1 110 ? -8.926 18.056 10.513 1.00 95.00 110 LYS A CA 1
ATOM 887 C C . LYS A 1 110 ? -7.691 18.841 10.099 1.00 95.00 110 LYS A C 1
ATOM 889 O O . LYS A 1 110 ? -6.639 18.266 9.858 1.00 95.00 110 LYS A O 1
ATOM 894 N N . MET A 1 111 ? -7.825 20.165 10.077 1.00 95.69 111 MET A N 1
ATOM 895 C CA . MET A 1 111 ? -6.690 21.079 9.908 1.00 95.69 111 MET A CA 1
ATOM 896 C C . MET A 1 111 ? -5.977 21.378 11.228 1.00 95.69 111 MET A C 1
ATOM 898 O O . MET A 1 111 ? -4.774 21.599 11.226 1.00 95.69 111 MET A O 1
ATOM 902 N N . ILE A 1 112 ? -6.719 21.439 12.337 1.00 96.44 112 ILE A N 1
ATOM 903 C CA . ILE A 1 112 ? -6.196 21.742 13.672 1.00 96.44 112 ILE A CA 1
ATOM 904 C C . ILE A 1 112 ? -6.901 20.825 14.669 1.00 96.44 112 ILE A C 1
ATOM 906 O O . ILE A 1 112 ? -8.128 20.675 14.607 1.00 96.44 112 ILE A O 1
ATOM 910 N N . PHE A 1 113 ? -6.148 20.194 15.565 1.00 96.31 113 PHE A N 1
ATOM 911 C CA . PHE A 1 113 ? -6.702 19.313 16.590 1.00 96.31 113 PHE A CA 1
ATOM 912 C C . PHE A 1 113 ? -5.763 19.123 17.778 1.00 96.31 113 PHE A C 1
ATOM 914 O O . PHE A 1 113 ? -4.553 19.266 17.650 1.00 96.31 113 PHE A O 1
ATOM 921 N N . ASP A 1 114 ? -6.348 18.735 18.911 1.00 95.12 114 ASP A N 1
ATOM 922 C CA . ASP A 1 114 ? -5.599 18.249 20.065 1.00 95.12 114 ASP A CA 1
ATOM 923 C C . ASP A 1 114 ? -5.290 16.757 19.907 1.00 95.12 114 ASP A C 1
ATOM 925 O O . ASP A 1 114 ? -6.181 15.943 19.605 1.00 95.12 114 ASP A O 1
ATOM 929 N N . GLU A 1 115 ? -4.035 16.409 20.156 1.00 93.00 115 GLU A N 1
ATOM 930 C CA . GLU A 1 115 ? -3.522 15.047 20.151 1.00 93.00 115 GLU A CA 1
ATOM 931 C C . GLU A 1 115 ? -2.881 14.711 21.491 1.00 93.00 115 GLU A C 1
ATOM 933 O O . GLU A 1 115 ? -2.054 15.464 22.004 1.00 93.00 115 GLU A O 1
ATOM 938 N N . LEU A 1 116 ? -3.258 13.556 22.037 1.00 92.62 116 LEU A N 1
ATOM 939 C CA . LEU A 1 116 ? -2.666 13.011 23.248 1.00 92.62 116 LEU A CA 1
ATOM 940 C C . LEU A 1 116 ? -1.346 12.308 22.900 1.00 92.62 116 LEU A C 1
ATOM 942 O O . LEU A 1 116 ? -1.356 11.308 22.185 1.00 92.62 116 LEU A O 1
ATOM 946 N N . ILE A 1 117 ? -0.229 12.799 23.439 1.00 89.38 117 ILE A N 1
ATOM 947 C CA . ILE A 1 117 ? 1.118 12.284 23.126 1.00 89.38 117 ILE A CA 1
ATOM 948 C C . ILE A 1 117 ? 1.668 11.315 24.177 1.00 89.38 117 ILE A C 1
ATOM 950 O O . ILE A 1 117 ? 2.672 10.645 23.937 1.00 89.38 117 ILE A O 1
ATOM 954 N N . ASP A 1 118 ? 1.034 11.228 25.349 1.00 86.50 118 ASP A N 1
ATOM 955 C CA . ASP A 1 118 ? 1.435 10.306 26.408 1.00 86.50 118 ASP A CA 1
ATOM 956 C C . ASP A 1 118 ? 0.254 9.801 27.252 1.00 86.50 118 ASP A C 1
ATOM 958 O O . ASP A 1 118 ? -0.871 10.294 27.188 1.00 86.50 118 ASP A O 1
ATOM 962 N N . ALA A 1 119 ? 0.521 8.795 28.086 1.00 82.81 119 ALA A N 1
ATOM 963 C CA . ALA A 1 119 ? -0.472 8.224 28.995 1.00 82.81 119 ALA A CA 1
ATOM 964 C C . ALA A 1 119 ? -0.794 9.118 30.211 1.00 82.81 119 ALA A C 1
ATOM 966 O O . ALA A 1 119 ? -1.700 8.792 30.978 1.00 82.81 119 ALA A O 1
ATOM 967 N N . ASN A 1 120 ? -0.068 10.224 30.407 1.00 87.31 120 ASN A N 1
ATOM 968 C CA . ASN A 1 120 ? -0.257 11.136 31.538 1.00 87.31 120 ASN A CA 1
ATOM 969 C C . ASN A 1 120 ? -1.325 12.204 31.258 1.00 87.31 120 ASN A C 1
ATOM 971 O O . ASN A 1 120 ? -1.643 12.992 32.148 1.00 87.31 120 ASN A O 1
ATOM 975 N N . GLY A 1 121 ? -1.885 12.235 30.046 1.00 87.69 121 GLY A N 1
ATOM 976 C CA . GLY A 1 121 ? -2.868 13.241 29.645 1.00 87.69 121 GLY A CA 1
ATOM 977 C C . GLY A 1 121 ? -2.264 14.425 28.889 1.00 87.69 121 GLY A C 1
ATOM 978 O O . GLY A 1 121 ? -2.993 15.373 28.588 1.00 87.69 121 GLY A O 1
ATOM 979 N N . THR A 1 122 ? -0.963 14.409 28.576 1.00 92.12 122 THR A N 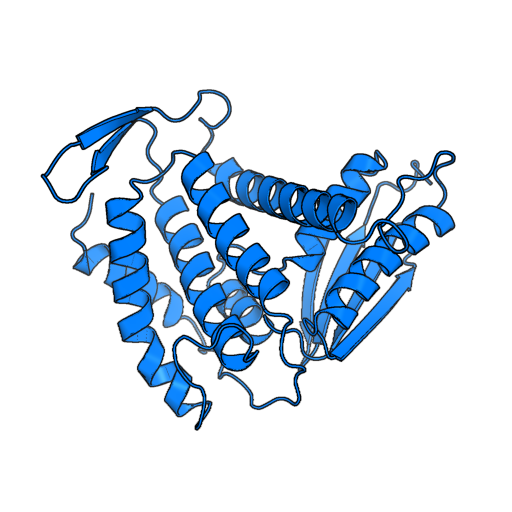1
ATOM 980 C CA . THR A 1 122 ? -0.311 15.521 27.875 1.00 92.12 122 THR A CA 1
ATOM 981 C C . THR A 1 122 ? -0.822 15.602 26.445 1.00 92.12 122 THR A C 1
ATOM 983 O O . THR A 1 122 ? -0.674 14.656 25.672 1.00 92.12 122 THR A O 1
ATOM 986 N N . SER A 1 123 ? -1.404 16.747 26.086 1.00 93.62 123 SER A N 1
ATOM 987 C CA . SER A 1 123 ? -1.895 17.003 24.733 1.00 93.62 123 SER A CA 1
ATOM 988 C C . SER A 1 123 ? -1.121 18.130 24.059 1.00 93.62 123 SER A C 1
ATOM 990 O O . SER A 1 123 ? -0.749 19.107 24.713 1.00 93.62 123 SER A O 1
ATOM 992 N N . ILE A 1 124 ? -0.909 18.005 22.752 1.00 94.00 124 ILE A N 1
ATOM 993 C CA . ILE A 1 124 ? -0.370 19.065 21.896 1.00 94.00 124 ILE A CA 1
ATOM 994 C C . ILE A 1 124 ? -1.419 19.488 20.872 1.00 94.00 124 ILE A C 1
ATOM 996 O O . ILE A 1 124 ? -2.282 18.698 20.494 1.00 94.00 124 ILE A O 1
ATOM 1000 N N . VAL A 1 125 ? -1.320 20.731 20.404 1.00 96.31 125 VAL A N 1
ATOM 1001 C CA . VAL A 1 125 ? -2.100 21.202 19.257 1.00 96.31 125 VAL A CA 1
ATOM 1002 C C . VAL A 1 125 ? -1.306 20.902 17.995 1.00 96.31 125 VAL A C 1
ATOM 1004 O O . VAL A 1 125 ? -0.238 21.476 17.782 1.00 96.31 125 VAL A O 1
ATOM 1007 N N . VAL A 1 126 ? -1.844 20.035 17.147 1.00 96.25 126 VAL A N 1
ATOM 1008 C CA . VAL A 1 126 ? -1.294 19.740 15.824 1.00 96.25 126 VAL A CA 1
ATOM 1009 C C . VAL A 1 126 ? -1.989 20.625 14.799 1.00 96.25 126 VAL A C 1
ATOM 1011 O O . VAL A 1 126 ? -3.207 20.817 14.843 1.00 96.25 126 VAL A O 1
ATOM 1014 N N . THR A 1 127 ? -1.208 21.193 13.881 1.00 96.69 127 THR A N 1
ATOM 1015 C CA . THR A 1 127 ? -1.710 21.970 12.743 1.00 96.69 127 THR A CA 1
ATOM 1016 C C . THR A 1 127 ? -1.185 21.355 11.462 1.00 96.69 127 THR A C 1
ATOM 1018 O O . THR A 1 127 ? 0.023 21.347 11.233 1.00 96.69 127 THR A O 1
ATOM 1021 N N . ARG A 1 128 ? -2.101 20.880 10.617 1.00 95.81 128 ARG A N 1
ATOM 1022 C CA . ARG A 1 128 ? -1.758 20.265 9.342 1.00 95.81 128 ARG A CA 1
ATOM 1023 C C . ARG A 1 128 ? -1.029 21.264 8.437 1.00 95.81 128 ARG A C 1
ATOM 1025 O O . ARG A 1 128 ? -1.503 22.400 8.304 1.00 95.81 128 ARG A O 1
ATOM 1032 N N . PRO A 1 129 ? 0.060 20.857 7.764 1.00 94.75 129 PRO A N 1
ATOM 1033 C CA . PRO A 1 129 ? 0.795 21.736 6.865 1.00 94.75 129 PRO A CA 1
ATOM 1034 C C . PRO A 1 129 ? -0.091 22.353 5.759 1.00 94.75 129 PRO A C 1
ATOM 1036 O O . PRO A 1 129 ? -0.951 21.655 5.204 1.00 94.75 129 PRO A O 1
ATOM 1039 N N . PRO A 1 130 ? 0.090 23.642 5.395 1.00 94.44 130 PRO A N 1
ATOM 1040 C CA . PRO A 1 130 ? -0.743 24.318 4.393 1.00 94.44 130 PRO A CA 1
ATOM 1041 C C . PRO A 1 130 ? -0.756 23.647 3.012 1.00 94.44 130 PRO A C 1
ATOM 1043 O O . PRO A 1 130 ? -1.767 23.679 2.312 1.00 94.44 130 PRO A O 1
ATOM 1046 N N . GLU A 1 131 ? 0.337 23.002 2.612 1.00 94.81 131 GLU A N 1
ATOM 1047 C CA . GLU A 1 131 ? 0.444 22.252 1.357 1.00 94.81 131 GLU A CA 1
ATOM 1048 C C . GLU A 1 131 ? -0.426 20.982 1.325 1.00 94.81 131 GLU A C 1
ATOM 1050 O O . GLU A 1 131 ? -0.698 20.443 0.249 1.00 94.81 131 GLU A O 1
ATOM 1055 N N . LEU A 1 132 ? -0.901 20.529 2.490 1.00 94.62 132 LEU A N 1
ATOM 1056 C CA . LEU A 1 132 ? -1.848 19.427 2.666 1.00 94.62 132 LEU A CA 1
ATOM 1057 C C . LEU A 1 132 ? -3.269 19.922 2.988 1.00 94.62 132 LEU A C 1
ATOM 1059 O O . LEU A 1 132 ? -4.118 19.133 3.394 1.00 94.62 132 LEU A O 1
ATOM 1063 N N . ALA A 1 133 ? -3.568 21.213 2.793 1.00 94.06 133 ALA A N 1
ATOM 1064 C CA . ALA A 1 133 ? -4.873 21.783 3.138 1.00 94.06 133 ALA A CA 1
ATOM 1065 C C . ALA A 1 133 ? -6.048 21.210 2.325 1.00 94.06 133 ALA A C 1
ATOM 1067 O O . ALA A 1 133 ? -7.186 21.248 2.789 1.00 94.06 133 ALA A O 1
ATOM 1068 N N . ASN A 1 134 ? -5.795 20.688 1.120 1.00 96.12 134 ASN A N 1
ATOM 1069 C CA . ASN A 1 134 ? -6.835 20.087 0.289 1.00 96.12 134 ASN A CA 1
AT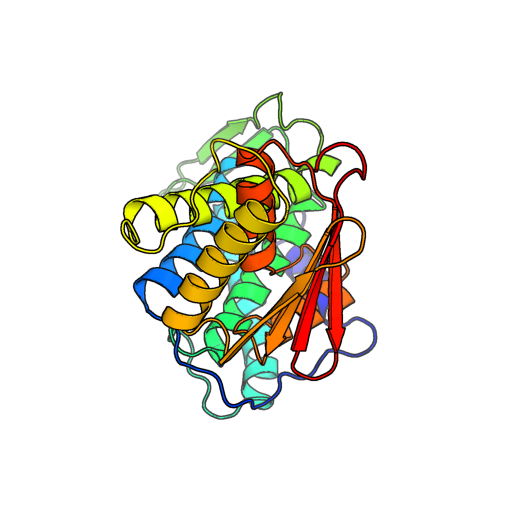OM 1070 C C . ASN A 1 134 ? -7.089 18.625 0.684 1.00 96.12 134 ASN A C 1
ATOM 1072 O O . ASN A 1 134 ? -6.374 17.719 0.253 1.00 96.12 134 ASN A O 1
ATOM 1076 N N . ASP A 1 135 ? -8.168 18.408 1.432 1.00 96.69 135 ASP A N 1
ATOM 1077 C CA . ASP A 1 135 ? -8.613 17.096 1.912 1.00 96.69 135 ASP A CA 1
ATOM 1078 C C . ASP A 1 135 ? -8.770 16.046 0.809 1.00 96.69 135 ASP A C 1
ATOM 1080 O O . ASP A 1 135 ? -8.432 14.877 1.004 1.00 96.69 135 ASP A O 1
ATOM 1084 N N . ALA A 1 136 ? -9.223 16.458 -0.379 1.00 96.25 136 ALA A N 1
ATOM 1085 C CA . ALA A 1 136 ? -9.441 15.545 -1.498 1.00 96.25 136 ALA A CA 1
ATOM 1086 C C . ALA A 1 136 ? -8.139 14.897 -2.001 1.00 96.25 136 ALA A C 1
ATOM 1088 O O . ALA A 1 136 ? -8.186 13.872 -2.680 1.00 96.25 136 ALA A O 1
ATOM 1089 N N . LEU A 1 137 ? -6.978 15.476 -1.671 1.00 96.19 137 LEU A N 1
ATOM 1090 C CA . LEU A 1 137 ? -5.672 14.959 -2.073 1.00 96.19 137 LEU A CA 1
ATOM 1091 C C . LEU A 1 137 ? -5.059 13.993 -1.053 1.00 96.19 137 LEU A C 1
ATOM 1093 O O . LEU A 1 137 ? -4.106 13.304 -1.411 1.00 96.19 137 LEU A O 1
ATOM 1097 N N . LEU A 1 138 ? -5.575 13.891 0.178 1.00 97.12 138 LEU A N 1
ATOM 1098 C CA . LEU A 1 138 ? -4.976 13.040 1.221 1.00 97.12 138 LEU A CA 1
ATOM 1099 C C . LEU A 1 138 ? -4.811 11.568 0.795 1.00 97.12 138 LEU A C 1
ATOM 1101 O O . LEU A 1 138 ? -3.717 11.038 0.993 1.00 97.12 138 LEU A O 1
ATOM 1105 N N . PRO A 1 139 ? -5.803 10.907 0.155 1.00 97.12 139 PRO A N 1
ATOM 1106 C CA . PRO A 1 139 ? -5.647 9.515 -0.285 1.00 97.12 139 PRO A CA 1
ATOM 1107 C C . PRO A 1 139 ? -4.510 9.335 -1.301 1.00 97.12 139 PRO A C 1
ATOM 1109 O O . PRO A 1 139 ? -3.741 8.371 -1.240 1.00 97.12 139 PRO A O 1
ATOM 1112 N N . MET A 1 140 ? -4.382 10.295 -2.223 1.00 96.19 140 MET A N 1
ATOM 1113 C CA . MET A 1 140 ? -3.309 10.325 -3.216 1.00 96.19 140 MET A CA 1
ATOM 1114 C C . MET A 1 140 ? -1.955 10.542 -2.532 1.00 96.19 140 MET A C 1
ATOM 1116 O O . MET A 1 140 ? -1.036 9.765 -2.765 1.00 96.19 140 MET A O 1
ATOM 1120 N N . ARG A 1 141 ? -1.842 11.537 -1.640 1.00 97.56 141 ARG A N 1
ATOM 1121 C CA . ARG A 1 141 ? -0.597 11.842 -0.911 1.00 97.56 141 ARG A CA 1
ATOM 1122 C C . ARG A 1 141 ? -0.122 10.683 -0.045 1.00 97.56 141 ARG A C 1
ATOM 1124 O O . ARG A 1 141 ? 1.075 10.418 0.003 1.00 97.56 141 ARG A O 1
ATOM 1131 N N . HIS A 1 142 ? -1.049 9.980 0.604 1.00 98.31 142 HIS A N 1
ATOM 1132 C CA . HIS A 1 142 ? -0.732 8.774 1.364 1.00 98.31 142 HIS A CA 1
ATOM 1133 C C . HIS A 1 142 ? -0.150 7.691 0.457 1.00 98.31 142 HIS A C 1
ATOM 1135 O O . HIS A 1 142 ? 0.938 7.185 0.721 1.00 98.31 142 HIS A O 1
ATOM 1141 N N . SER A 1 143 ? -0.817 7.405 -0.663 1.00 97.81 143 SER A N 1
ATOM 1142 C CA . SER A 1 143 ? -0.350 6.393 -1.616 1.00 97.81 143 SER A CA 1
ATOM 1143 C C . SER A 1 143 ? 1.025 6.725 -2.204 1.00 97.81 143 SER A C 1
ATOM 1145 O O . SER A 1 143 ? 1.875 5.840 -2.292 1.00 97.81 143 SER A O 1
ATOM 1147 N N . GLU A 1 144 ? 1.257 7.994 -2.559 1.00 97.38 144 GLU A N 1
ATOM 1148 C CA . GLU A 1 144 ? 2.549 8.489 -3.051 1.00 97.38 144 GLU A CA 1
ATOM 1149 C C . GLU A 1 144 ? 3.664 8.249 -2.025 1.00 97.38 144 GLU A C 1
ATOM 1151 O O . GLU A 1 144 ? 4.647 7.575 -2.333 1.00 97.38 144 GLU A O 1
ATOM 1156 N N . ARG A 1 145 ? 3.489 8.741 -0.791 1.00 98.44 145 ARG A N 1
ATOM 1157 C CA . ARG A 1 145 ? 4.511 8.643 0.264 1.00 98.44 145 ARG A CA 1
ATOM 1158 C C . ARG A 1 145 ? 4.784 7.198 0.685 1.00 98.44 145 ARG A C 1
ATOM 1160 O O . ARG A 1 145 ? 5.937 6.846 0.915 1.00 98.44 145 ARG A O 1
ATOM 1167 N N . VAL A 1 146 ? 3.759 6.338 0.734 1.00 98.69 146 VAL A N 1
ATOM 1168 C CA . VAL A 1 146 ? 3.950 4.900 1.001 1.00 98.69 146 VAL A CA 1
ATOM 1169 C C . VAL A 1 146 ? 4.801 4.258 -0.094 1.00 98.69 146 VAL A C 1
ATOM 1171 O O . VAL A 1 146 ? 5.763 3.557 0.216 1.00 98.69 146 VAL A O 1
ATOM 1174 N N . GLY A 1 147 ? 4.480 4.510 -1.366 1.00 98.44 147 GLY A N 1
ATOM 1175 C CA . GLY A 1 147 ? 5.245 3.976 -2.493 1.00 98.44 147 GLY A CA 1
ATOM 1176 C C . GLY A 1 147 ? 6.704 4.432 -2.486 1.00 98.44 147 GLY A C 1
ATOM 1177 O O . GLY A 1 147 ? 7.604 3.609 -2.655 1.00 98.44 147 GLY A O 1
ATOM 1178 N N . GLU A 1 148 ? 6.932 5.725 -2.239 1.00 98.50 148 GLU A N 1
ATOM 1179 C CA . GLU A 1 148 ? 8.263 6.338 -2.153 1.00 98.50 148 GLU A CA 1
ATOM 1180 C C . GLU A 1 148 ? 9.092 5.748 -1.002 1.00 98.50 148 GLU A C 1
ATOM 1182 O O . GLU A 1 148 ? 10.249 5.379 -1.207 1.00 98.50 148 GLU A O 1
ATOM 1187 N N . ALA A 1 149 ? 8.499 5.587 0.183 1.00 98.50 149 ALA A N 1
ATOM 1188 C CA . ALA A 1 149 ? 9.181 5.024 1.344 1.00 98.50 149 ALA A CA 1
ATOM 1189 C C . ALA A 1 149 ? 9.539 3.539 1.162 1.00 98.50 149 ALA A C 1
ATOM 1191 O O . ALA A 1 149 ? 10.648 3.125 1.506 1.00 98.50 149 ALA A O 1
ATOM 1192 N N . VAL A 1 150 ? 8.640 2.734 0.581 1.00 98.44 150 VAL A N 1
ATOM 1193 C CA . VAL A 1 150 ? 8.943 1.324 0.277 1.00 98.44 150 VAL A CA 1
ATOM 1194 C C . VAL A 1 150 ? 10.040 1.223 -0.786 1.00 98.44 150 VAL A C 1
ATOM 1196 O O . VAL A 1 150 ? 10.965 0.426 -0.632 1.00 98.44 150 VAL A O 1
ATOM 1199 N N . LEU A 1 151 ? 9.992 2.057 -1.830 1.00 98.06 151 LEU A N 1
ATOM 1200 C CA . LEU A 1 151 ? 11.032 2.094 -2.861 1.00 98.06 151 LEU A CA 1
ATOM 1201 C C . LEU A 1 151 ? 12.401 2.486 -2.282 1.00 98.06 151 LEU A C 1
ATOM 1203 O O . LEU A 1 151 ? 13.406 1.861 -2.617 1.00 98.06 151 LEU A O 1
ATOM 1207 N N . ALA A 1 152 ? 12.443 3.478 -1.389 1.00 96.94 152 ALA A N 1
ATOM 1208 C CA . ALA A 1 152 ? 13.671 3.892 -0.712 1.00 96.94 152 ALA A CA 1
ATOM 1209 C C . ALA A 1 152 ? 14.262 2.763 0.147 1.00 96.94 152 ALA A C 1
ATOM 1211 O O . ALA A 1 152 ? 15.466 2.518 0.105 1.00 96.94 152 ALA A O 1
ATOM 1212 N N . TRP A 1 153 ? 13.420 2.019 0.870 1.00 96.50 153 TRP A N 1
ATOM 1213 C CA . TRP A 1 153 ? 13.873 0.840 1.609 1.00 96.50 153 TRP A CA 1
ATOM 1214 C C . TRP A 1 153 ? 14.435 -0.249 0.684 1.00 96.50 153 TRP A C 1
ATOM 1216 O O . TRP A 1 153 ? 15.445 -0.873 1.011 1.00 96.50 153 TRP A O 1
ATOM 1226 N N . MET A 1 154 ? 13.827 -0.469 -0.490 1.00 96.31 154 MET A N 1
ATOM 1227 C CA . MET A 1 154 ? 14.358 -1.421 -1.473 1.00 96.31 154 MET A CA 1
ATOM 1228 C C . MET A 1 154 ? 15.739 -1.007 -1.986 1.00 96.31 154 MET A C 1
ATOM 1230 O O . MET A 1 154 ? 16.605 -1.867 -2.158 1.00 96.31 154 MET A O 1
ATOM 1234 N N . ASP A 1 155 ? 15.947 0.290 -2.220 1.00 92.56 155 ASP A N 1
ATOM 1235 C CA . ASP A 1 155 ? 17.231 0.836 -2.662 1.00 92.56 155 ASP A CA 1
ATOM 1236 C C . ASP A 1 155 ? 18.350 0.583 -1.637 1.00 92.56 155 ASP A C 1
ATOM 1238 O O . ASP A 1 155 ? 19.443 0.151 -2.015 1.00 92.56 155 ASP A O 1
ATOM 1242 N N . ASP A 1 156 ? 18.044 0.772 -0.350 1.00 93.12 156 ASP A N 1
ATOM 1243 C CA . ASP A 1 156 ? 18.965 0.547 0.769 1.00 93.12 156 ASP A CA 1
ATOM 1244 C C . ASP A 1 156 ? 19.259 -0.950 0.997 1.00 93.12 156 ASP A C 1
ATOM 1246 O O . ASP A 1 156 ? 20.416 -1.374 1.084 1.00 93.12 156 ASP A O 1
ATOM 1250 N N . ARG A 1 157 ? 18.215 -1.790 1.025 1.00 94.06 157 ARG A N 1
ATOM 1251 C CA . ARG A 1 157 ? 18.316 -3.215 1.387 1.00 94.06 157 ARG A CA 1
ATOM 1252 C C . ARG A 1 157 ? 18.816 -4.107 0.246 1.00 94.06 157 ARG A C 1
ATOM 1254 O O . ARG A 1 157 ? 19.563 -5.055 0.496 1.00 94.06 157 ARG A O 1
ATOM 1261 N N . TYR A 1 158 ? 18.415 -3.833 -0.998 1.00 93.12 158 TYR A N 1
ATOM 1262 C CA . TYR A 1 158 ? 18.624 -4.714 -2.158 1.00 93.12 158 TYR A CA 1
ATOM 1263 C C . TYR A 1 158 ? 19.590 -4.137 -3.194 1.00 93.12 158 TYR A C 1
ATOM 1265 O O . TYR A 1 158 ? 19.349 -4.210 -4.398 1.00 93.12 158 TYR A O 1
ATOM 1273 N N . ASN A 1 159 ? 20.740 -3.633 -2.755 1.00 85.62 159 ASN A N 1
ATOM 1274 C CA . ASN A 1 159 ? 21.746 -2.982 -3.606 1.00 85.62 159 ASN A CA 1
ATOM 1275 C C . ASN A 1 159 ? 22.095 -3.690 -4.944 1.00 85.62 159 ASN A C 1
ATOM 1277 O O . ASN A 1 159 ? 22.459 -3.022 -5.914 1.00 85.62 159 ASN A O 1
ATOM 1281 N N . LYS A 1 160 ? 21.988 -5.025 -5.029 1.00 90.00 160 LYS A N 1
ATOM 1282 C CA . LYS A 1 160 ? 22.266 -5.819 -6.242 1.00 90.00 160 LYS A CA 1
ATOM 1283 C C . LYS A 1 160 ? 21.072 -5.992 -7.181 1.00 90.00 160 LYS A C 1
ATOM 1285 O O . LYS A 1 160 ? 21.288 -6.101 -8.385 1.00 90.00 160 LYS A O 1
ATOM 1290 N N . ILE A 1 161 ? 19.856 -6.053 -6.642 1.00 92.38 161 ILE A N 1
ATOM 1291 C CA . ILE A 1 161 ? 18.631 -6.370 -7.398 1.00 92.38 161 ILE A CA 1
ATOM 1292 C C . ILE A 1 161 ? 17.601 -5.235 -7.368 1.00 92.38 161 ILE A C 1
ATOM 1294 O O . ILE A 1 161 ? 16.485 -5.421 -7.834 1.00 92.38 161 ILE A O 1
ATOM 1298 N N . ARG A 1 162 ? 17.971 -4.067 -6.831 1.00 92.50 162 ARG A N 1
ATOM 1299 C CA . ARG A 1 162 ? 17.133 -2.868 -6.798 1.00 92.50 162 ARG A CA 1
ATOM 1300 C C . ARG A 1 162 ? 16.716 -2.416 -8.202 1.00 92.50 162 ARG A C 1
ATOM 1302 O O . ARG A 1 162 ? 17.510 -2.548 -9.145 1.00 92.50 162 ARG A O 1
ATOM 1309 N N . PRO A 1 163 ? 15.526 -1.810 -8.346 1.00 94.38 163 PRO A N 1
ATOM 1310 C CA . PRO A 1 163 ? 15.195 -1.079 -9.560 1.00 94.38 163 PRO A CA 1
ATOM 1311 C C . PRO A 1 163 ? 16.213 0.041 -9.789 1.00 94.38 163 PRO A C 1
ATOM 1313 O O . PRO A 1 163 ? 16.610 0.743 -8.861 1.00 94.38 163 PRO A O 1
ATOM 1316 N N . LYS A 1 164 ? 16.653 0.212 -11.037 1.00 93.12 164 LYS A N 1
ATOM 1317 C CA . LYS A 1 164 ? 17.552 1.304 -11.423 1.00 93.12 164 LYS A CA 1
ATOM 1318 C C . LYS A 1 164 ? 16.784 2.296 -12.276 1.00 93.12 164 LYS A C 1
ATOM 1320 O O . LYS A 1 164 ? 16.119 1.902 -13.233 1.00 93.12 164 LYS A O 1
ATOM 1325 N N . VAL A 1 165 ? 16.895 3.577 -11.943 1.00 94.31 165 VAL A N 1
ATOM 1326 C CA . VAL A 1 165 ? 16.429 4.645 -12.830 1.00 94.31 165 VAL A CA 1
ATOM 1327 C C . VAL A 1 165 ? 17.339 4.644 -14.063 1.00 94.31 165 VAL A C 1
ATOM 1329 O O . VAL A 1 165 ? 18.562 4.751 -13.910 1.00 94.31 165 VAL A O 1
ATOM 1332 N N . PRO A 1 166 ? 16.797 4.450 -15.274 1.00 93.19 166 PRO A N 1
ATOM 1333 C CA . PRO A 1 166 ? 17.618 4.336 -16.465 1.00 93.19 166 PRO A CA 1
ATOM 1334 C C . PRO A 1 166 ? 18.181 5.701 -16.871 1.00 93.19 166 PRO A C 1
ATOM 1336 O O . PRO A 1 166 ? 17.485 6.710 -16.835 1.00 93.19 166 PRO A O 1
ATOM 1339 N N . SER A 1 167 ? 19.442 5.730 -17.308 1.00 92.06 167 SER A N 1
ATOM 1340 C CA . SER A 1 167 ? 20.060 6.941 -17.866 1.00 92.06 167 SER A CA 1
ATOM 1341 C C . SER A 1 167 ? 19.530 7.288 -19.260 1.00 92.06 167 SER A C 1
ATOM 1343 O O . SER A 1 167 ? 19.524 8.454 -19.644 1.00 92.06 167 SER A O 1
ATOM 1345 N N . VAL A 1 168 ? 19.081 6.278 -20.011 1.00 92.12 168 VAL A N 1
ATOM 1346 C CA . VAL A 1 168 ? 18.377 6.426 -21.287 1.00 92.12 168 VAL A CA 1
ATOM 1347 C C . VAL A 1 168 ? 17.008 5.789 -21.137 1.00 92.12 168 VAL A C 1
ATOM 1349 O O . VAL A 1 168 ? 16.884 4.576 -20.954 1.00 92.12 168 VAL A O 1
ATOM 1352 N N . LEU A 1 169 ? 15.981 6.626 -21.195 1.00 93.50 169 LEU A N 1
ATOM 1353 C CA . LEU A 1 169 ? 14.613 6.210 -20.966 1.00 93.50 169 LEU A CA 1
ATOM 1354 C C . LEU A 1 169 ? 14.101 5.413 -22.175 1.00 93.50 169 LEU A C 1
ATOM 1356 O O . LEU A 1 169 ? 13.948 5.948 -23.267 1.00 93.50 169 LEU A O 1
ATOM 1360 N N . THR A 1 170 ? 13.883 4.112 -21.983 1.00 93.31 170 THR A N 1
ATOM 1361 C CA . THR A 1 170 ? 13.330 3.204 -23.000 1.00 93.31 170 THR A CA 1
ATOM 1362 C C . THR A 1 170 ? 12.299 2.283 -22.362 1.00 93.31 170 THR A C 1
ATOM 1364 O O . THR A 1 170 ? 12.420 1.929 -21.187 1.00 93.31 170 THR A O 1
ATOM 1367 N N . ALA A 1 171 ? 11.318 1.820 -23.142 1.00 92.06 171 ALA A N 1
ATOM 1368 C CA . ALA A 1 171 ? 10.309 0.881 -22.648 1.00 92.06 171 ALA A CA 1
ATOM 1369 C C . ALA A 1 171 ? 10.910 -0.418 -22.087 1.00 92.06 171 ALA A C 1
ATOM 1371 O O . ALA A 1 171 ? 10.371 -0.980 -21.138 1.00 92.06 171 ALA A O 1
ATOM 1372 N N . ALA A 1 172 ? 12.030 -0.894 -22.639 1.00 93.56 172 ALA A N 1
ATOM 1373 C CA . ALA A 1 172 ? 12.731 -2.060 -22.107 1.00 93.56 172 ALA A CA 1
ATOM 1374 C C . ALA A 1 172 ? 13.345 -1.774 -20.728 1.00 93.56 172 ALA A C 1
ATOM 1376 O O . ALA A 1 172 ? 13.067 -2.504 -19.784 1.00 93.56 172 ALA A O 1
ATOM 1377 N N . ALA A 1 173 ? 14.089 -0.673 -20.585 1.00 95.00 173 ALA A N 1
ATOM 1378 C CA . ALA A 1 173 ? 14.755 -0.345 -19.326 1.00 95.00 173 ALA A CA 1
ATOM 1379 C C . ALA A 1 173 ? 13.765 -0.048 -18.184 1.00 95.00 173 ALA A C 1
ATOM 1381 O O . ALA A 1 173 ? 14.005 -0.422 -17.039 1.00 95.00 173 ALA A O 1
ATOM 1382 N N . VAL A 1 174 ? 12.623 0.573 -18.501 1.00 95.69 174 VAL A N 1
ATOM 1383 C CA . VAL A 1 174 ? 11.530 0.781 -17.538 1.00 95.69 174 VAL A CA 1
ATOM 1384 C C . VAL A 1 174 ? 10.948 -0.558 -17.086 1.00 95.69 174 VAL A C 1
ATOM 1386 O O . VAL A 1 174 ? 10.764 -0.774 -15.889 1.00 95.69 174 VAL A O 1
ATOM 1389 N N . ARG A 1 175 ? 10.697 -1.487 -18.022 1.00 95.88 175 ARG A N 1
ATOM 1390 C CA . ARG A 1 175 ? 10.214 -2.836 -17.689 1.00 95.88 175 ARG A CA 1
ATOM 1391 C C . ARG A 1 175 ? 11.192 -3.595 -16.802 1.00 95.88 175 ARG A C 1
ATOM 1393 O O . ARG A 1 175 ? 10.740 -4.238 -15.862 1.00 95.88 175 ARG A O 1
ATOM 1400 N N . ASP A 1 176 ? 12.494 -3.485 -17.048 1.00 96.56 176 ASP A N 1
ATOM 1401 C CA . ASP A 1 176 ? 13.510 -4.134 -16.212 1.00 96.56 176 ASP A CA 1
ATOM 1402 C C . ASP A 1 176 ? 13.455 -3.629 -14.761 1.00 96.56 176 ASP A C 1
ATOM 1404 O O . ASP A 1 176 ? 13.543 -4.420 -13.821 1.00 96.56 176 ASP A O 1
ATOM 1408 N N . GLY A 1 177 ? 13.247 -2.324 -14.557 1.00 97.50 177 GLY A N 1
ATOM 1409 C CA . GLY A 1 177 ? 13.064 -1.757 -13.221 1.00 97.50 177 GLY A CA 1
ATOM 1410 C C . GLY A 1 177 ? 11.759 -2.184 -12.549 1.00 97.50 177 GLY A C 1
ATOM 1411 O O . GLY A 1 177 ? 11.769 -2.549 -11.374 1.00 97.50 177 GLY A O 1
ATOM 1412 N N . VAL A 1 178 ? 10.646 -2.225 -13.288 1.00 98.25 178 VAL A N 1
ATOM 1413 C CA . VAL A 1 178 ? 9.376 -2.759 -12.764 1.00 98.25 178 VAL A CA 1
ATOM 1414 C C . VAL A 1 178 ? 9.528 -4.234 -12.381 1.00 98.25 178 VAL A C 1
ATOM 1416 O O . VAL A 1 178 ? 9.110 -4.631 -11.296 1.00 98.25 178 VAL A O 1
ATOM 1419 N N . GLN A 1 179 ? 10.188 -5.041 -13.214 1.00 98.19 179 GLN A N 1
ATOM 1420 C CA . GLN A 1 179 ? 10.450 -6.448 -12.915 1.00 98.19 179 GLN A CA 1
ATOM 1421 C C . GLN A 1 179 ? 11.332 -6.612 -11.671 1.00 98.19 179 GLN A C 1
ATOM 1423 O O . GLN A 1 179 ? 11.084 -7.504 -10.865 1.00 98.19 179 GLN A O 1
ATOM 1428 N N . ALA A 1 180 ? 12.329 -5.746 -11.474 1.00 98.19 180 ALA A N 1
ATOM 1429 C CA . ALA A 1 180 ? 13.162 -5.756 -10.273 1.00 98.19 180 ALA A CA 1
ATOM 1430 C C . ALA A 1 180 ? 12.340 -5.534 -8.990 1.00 98.19 180 ALA A C 1
ATOM 1432 O O . ALA A 1 180 ? 12.535 -6.255 -8.012 1.00 98.19 180 ALA A O 1
ATOM 1433 N N . ILE A 1 181 ? 11.378 -4.602 -9.011 1.00 98.56 181 ILE A N 1
ATOM 1434 C CA . ILE A 1 181 ? 10.440 -4.387 -7.895 1.00 98.56 181 ILE A CA 1
ATOM 1435 C C . ILE A 1 181 ? 9.642 -5.662 -7.625 1.00 98.56 181 ILE A C 1
ATOM 1437 O O . ILE A 1 181 ? 9.613 -6.140 -6.492 1.00 98.56 181 ILE A O 1
ATOM 1441 N N . LEU A 1 182 ? 9.033 -6.244 -8.661 1.00 98.56 182 LEU A N 1
ATOM 1442 C CA . LEU A 1 182 ? 8.218 -7.451 -8.520 1.00 98.56 182 LEU A CA 1
ATOM 1443 C C . LEU A 1 182 ? 9.019 -8.638 -7.971 1.00 98.56 182 LEU A C 1
ATOM 1445 O O . LEU A 1 182 ? 8.554 -9.315 -7.057 1.00 98.56 182 LEU A O 1
ATOM 1449 N N . ASN A 1 183 ? 10.251 -8.826 -8.445 1.00 98.06 183 ASN A N 1
ATOM 1450 C CA . ASN A 1 183 ? 11.151 -9.861 -7.940 1.00 98.06 183 ASN A CA 1
ATOM 1451 C C . ASN A 1 183 ? 11.440 -9.684 -6.441 1.00 98.06 183 ASN A C 1
ATOM 1453 O O . ASN A 1 183 ? 11.500 -10.668 -5.708 1.00 98.06 183 ASN A O 1
ATOM 1457 N N . ILE A 1 184 ? 11.614 -8.444 -5.964 1.00 98.38 184 ILE A N 1
ATOM 1458 C CA . ILE A 1 184 ? 11.822 -8.172 -4.534 1.00 98.38 184 ILE A CA 1
ATOM 1459 C C . ILE A 1 184 ? 10.569 -8.536 -3.730 1.00 98.38 184 ILE A C 1
ATOM 1461 O O . ILE A 1 184 ? 10.689 -9.185 -2.691 1.00 98.38 184 ILE A O 1
ATOM 1465 N N . TYR A 1 185 ? 9.373 -8.171 -4.197 1.00 98.50 185 TYR A N 1
ATOM 1466 C CA . TYR A 1 185 ? 8.129 -8.570 -3.531 1.00 98.50 185 TYR A CA 1
ATOM 1467 C C . TYR A 1 185 ? 7.961 -10.102 -3.487 1.00 98.50 185 TYR A C 1
ATOM 1469 O O . TYR A 1 185 ? 7.602 -10.645 -2.439 1.00 98.50 185 TYR A O 1
ATOM 1477 N N . GLU A 1 186 ? 8.268 -10.806 -4.580 1.00 97.94 186 GLU A N 1
ATOM 1478 C CA . GLU A 1 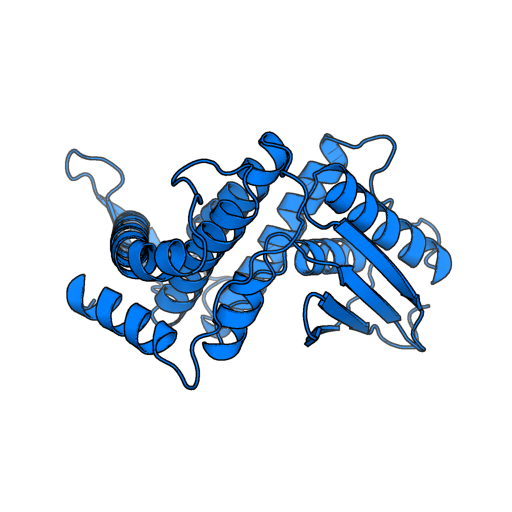186 ? 8.216 -12.274 -4.648 1.00 97.94 186 GLU A CA 1
ATOM 1479 C C . GLU A 1 186 ? 9.200 -12.940 -3.680 1.00 97.94 186 GLU A C 1
ATOM 1481 O O . GLU A 1 186 ? 8.812 -13.831 -2.925 1.00 97.94 186 GLU A O 1
ATOM 1486 N N . ILE A 1 187 ? 10.460 -12.486 -3.648 1.00 97.19 187 ILE A N 1
ATOM 1487 C CA . ILE A 1 187 ? 11.496 -13.025 -2.748 1.00 97.19 187 ILE A CA 1
ATOM 1488 C C . ILE A 1 187 ? 11.097 -12.850 -1.277 1.00 97.19 187 ILE A C 1
ATOM 1490 O O . ILE A 1 187 ? 11.397 -13.714 -0.454 1.00 97.19 187 ILE A O 1
ATOM 1494 N N . ASN A 1 188 ? 10.392 -11.765 -0.948 1.00 98.31 188 ASN A N 1
ATOM 1495 C CA . ASN A 1 188 ? 9.865 -11.526 0.396 1.00 98.31 188 ASN A CA 1
ATOM 1496 C C . ASN A 1 188 ? 8.517 -12.211 0.664 1.00 98.31 188 ASN A C 1
ATOM 1498 O O . ASN A 1 188 ? 7.900 -11.953 1.696 1.00 98.31 188 ASN A O 1
ATOM 1502 N N . GLY A 1 189 ? 8.048 -13.071 -0.242 1.00 97.94 189 GLY A N 1
ATOM 1503 C CA . GLY A 1 189 ? 6.854 -13.888 -0.052 1.00 97.94 189 GLY A CA 1
ATOM 1504 C C . GLY A 1 189 ? 5.531 -13.128 -0.147 1.00 97.94 189 GLY A C 1
ATOM 1505 O O . GLY A 1 189 ? 4.512 -13.642 0.307 1.00 97.94 189 GLY A O 1
ATOM 1506 N N . TYR A 1 190 ? 5.514 -11.923 -0.726 1.00 98.25 190 TYR A N 1
ATOM 1507 C CA . TYR A 1 190 ? 4.291 -11.124 -0.833 1.00 98.25 190 TYR A CA 1
ATOM 1508 C C . TYR A 1 190 ? 3.280 -11.696 -1.829 1.00 98.25 190 TYR A C 1
ATOM 1510 O O . TYR A 1 190 ? 2.078 -11.552 -1.637 1.00 98.25 190 TYR A O 1
ATOM 1518 N N . MET A 1 191 ? 3.737 -12.351 -2.890 1.00 97.50 191 MET A N 1
ATOM 1519 C CA . MET A 1 191 ? 2.903 -13.078 -3.847 1.00 97.50 191 MET A CA 1
ATOM 1520 C C . MET A 1 191 ? 3.583 -14.397 -4.211 1.00 97.50 191 MET A C 1
ATOM 1522 O O . MET A 1 191 ? 4.779 -14.566 -3.977 1.00 97.50 191 MET A O 1
ATOM 1526 N N . LEU A 1 192 ? 2.830 -15.338 -4.786 1.00 96.00 192 LEU A N 1
ATOM 1527 C CA . LEU A 1 192 ? 3.418 -16.590 -5.278 1.00 96.00 192 LEU A CA 1
ATOM 1528 C C . LEU A 1 192 ? 4.243 -16.384 -6.549 1.00 96.00 192 LEU A C 1
ATOM 1530 O O . LEU A 1 192 ? 5.260 -17.040 -6.743 1.00 96.00 192 LEU A O 1
ATOM 1534 N N . LEU A 1 193 ? 3.732 -15.537 -7.437 1.00 96.06 193 LEU A N 1
ATOM 1535 C CA . LEU A 1 193 ? 4.300 -15.253 -8.745 1.00 96.06 193 LEU A CA 1
ATOM 1536 C C . LEU A 1 193 ? 3.759 -13.905 -9.216 1.00 96.06 193 LEU A C 1
ATOM 1538 O O . LEU A 1 193 ? 2.592 -13.577 -8.969 1.00 96.06 193 LEU A O 1
ATOM 1542 N N . SER A 1 194 ? 4.569 -13.174 -9.961 1.00 97.50 194 SER A N 1
ATOM 1543 C CA . SER A 1 194 ? 4.154 -12.050 -10.778 1.00 97.50 194 SER A CA 1
ATOM 1544 C C . SER A 1 194 ? 4.411 -12.316 -12.265 1.00 97.50 194 SER A C 1
ATOM 1546 O O . SER A 1 194 ? 5.290 -13.081 -12.665 1.00 97.50 194 SER A O 1
ATOM 1548 N N . LYS A 1 195 ? 3.617 -11.667 -13.112 1.00 98.00 195 LYS A N 1
ATOM 1549 C CA . LYS A 1 195 ? 3.816 -11.624 -14.559 1.00 98.00 195 LYS A CA 1
ATOM 1550 C C . LYS A 1 195 ? 3.782 -10.174 -15.012 1.00 98.00 195 LYS A C 1
ATOM 1552 O O . LYS A 1 195 ? 2.839 -9.458 -14.679 1.00 98.00 195 LYS A O 1
ATOM 1557 N N . LEU A 1 196 ? 4.780 -9.773 -15.792 1.00 98.44 196 LEU A N 1
ATOM 1558 C CA . LEU A 1 196 ? 4.875 -8.453 -16.404 1.00 98.44 196 LEU A CA 1
ATOM 1559 C C . LEU A 1 196 ? 4.697 -8.574 -17.920 1.00 98.44 196 LEU A C 1
ATOM 1561 O O . LEU A 1 196 ? 5.436 -9.298 -18.586 1.00 98.44 196 LEU A O 1
ATOM 1565 N N . GLU A 1 197 ? 3.728 -7.851 -18.471 1.00 97.75 197 GLU A N 1
ATOM 1566 C CA . GLU A 1 197 ? 3.424 -7.836 -19.902 1.00 97.75 197 GLU A CA 1
ATOM 1567 C C . GLU A 1 197 ? 3.433 -6.395 -20.423 1.00 97.75 197 GLU A C 1
ATOM 1569 O O . GLU A 1 197 ? 2.871 -5.512 -19.775 1.00 97.75 197 GLU A O 1
ATOM 1574 N N . PRO A 1 198 ? 4.056 -6.106 -21.578 1.00 96.12 198 PRO A N 1
ATOM 1575 C CA . PRO A 1 198 ? 3.947 -4.787 -22.189 1.00 96.12 198 PRO A CA 1
ATOM 1576 C C . PRO A 1 198 ? 2.519 -4.534 -22.696 1.00 96.12 198 PRO A C 1
ATOM 1578 O O . PRO A 1 198 ? 1.872 -5.440 -23.223 1.00 96.12 198 PRO A O 1
ATOM 1581 N N . THR A 1 199 ? 2.056 -3.288 -22.597 1.00 94.44 199 THR A N 1
ATOM 1582 C CA . THR A 1 199 ? 0.885 -2.787 -23.339 1.00 94.44 199 THR A CA 1
ATOM 1583 C C . THR A 1 199 ? 1.349 -1.845 -24.456 1.00 94.44 199 THR A C 1
ATOM 1585 O O . THR A 1 199 ? 2.551 -1.674 -24.675 1.00 94.44 199 THR A O 1
ATOM 1588 N N . SER A 1 200 ? 0.416 -1.241 -25.198 1.00 89.62 200 SER A N 1
ATOM 1589 C CA . SER A 1 200 ? 0.739 -0.248 -26.232 1.00 89.62 200 SER A CA 1
ATOM 1590 C C . SER A 1 200 ? 1.481 0.968 -25.674 1.00 89.62 200 SER A C 1
ATOM 1592 O O . SER A 1 200 ? 2.391 1.476 -26.325 1.00 89.62 200 SER A O 1
ATOM 1594 N N . HIS A 1 201 ? 1.115 1.414 -24.470 1.00 90.44 201 HIS A N 1
ATOM 1595 C CA . HIS A 1 201 ? 1.643 2.627 -23.841 1.00 90.44 201 HIS A CA 1
ATOM 1596 C C . HIS A 1 201 ? 1.908 2.412 -22.348 1.00 90.44 201 HIS A C 1
ATOM 1598 O O . HIS A 1 201 ? 1.636 3.278 -21.522 1.00 90.44 201 HIS A O 1
ATOM 1604 N N . GLY A 1 202 ? 2.394 1.226 -21.983 1.00 95.50 202 GLY A N 1
ATOM 1605 C CA . GLY A 1 202 ? 2.363 0.832 -20.587 1.00 95.50 202 GLY A CA 1
ATOM 1606 C C . GLY A 1 202 ? 2.849 -0.575 -20.288 1.00 95.50 202 GLY A C 1
ATOM 1607 O O . GLY A 1 202 ? 3.492 -1.247 -21.105 1.00 95.50 202 GLY A O 1
ATOM 1608 N N . VAL A 1 203 ? 2.505 -1.021 -19.083 1.00 97.75 203 VAL A N 1
ATOM 1609 C CA . VAL A 1 203 ? 2.709 -2.389 -18.606 1.00 97.75 203 VAL A CA 1
ATOM 1610 C C . VAL A 1 203 ? 1.490 -2.891 -17.847 1.00 97.75 203 VAL A C 1
ATOM 1612 O O . VAL A 1 203 ? 0.859 -2.159 -17.087 1.00 97.75 203 VAL A O 1
ATOM 1615 N N . LYS A 1 204 ? 1.199 -4.178 -18.008 1.00 98.25 204 LYS A N 1
ATOM 1616 C CA . LYS A 1 204 ? 0.263 -4.927 -17.180 1.00 98.25 204 LYS A CA 1
ATOM 1617 C C . LYS A 1 204 ? 1.049 -5.842 -16.248 1.00 98.25 204 LYS A C 1
ATOM 1619 O O . LYS A 1 204 ? 1.866 -6.644 -16.696 1.00 98.25 204 LYS A O 1
ATOM 1624 N N . ILE A 1 205 ? 0.774 -5.730 -14.958 1.00 98.50 205 ILE A N 1
ATOM 1625 C CA . ILE A 1 205 ? 1.290 -6.596 -13.905 1.00 98.50 205 ILE A CA 1
ATOM 1626 C C . ILE A 1 205 ? 0.154 -7.511 -13.462 1.00 98.50 205 ILE A C 1
ATOM 1628 O O . ILE A 1 205 ? -0.945 -7.037 -13.192 1.00 98.50 205 ILE A O 1
ATOM 1632 N N . THR A 1 206 ? 0.412 -8.810 -13.366 1.00 98.50 206 THR A N 1
ATOM 1633 C CA . THR A 1 206 ? -0.506 -9.782 -12.758 1.00 98.50 206 THR A CA 1
ATOM 1634 C C . THR A 1 206 ? 0.179 -10.431 -11.571 1.00 98.50 206 THR A C 1
ATOM 1636 O O . THR A 1 206 ? 1.261 -10.987 -11.726 1.00 98.50 206 THR A O 1
ATOM 1639 N N . LEU A 1 207 ? -0.452 -10.383 -10.404 1.00 98.12 207 LEU A N 1
ATOM 1640 C CA . LEU A 1 207 ? 0.009 -11.008 -9.170 1.00 98.12 207 LEU A CA 1
ATOM 1641 C C . LEU A 1 207 ? -0.849 -12.230 -8.880 1.00 98.12 207 LEU A C 1
ATOM 1643 O O . LEU A 1 207 ? -2.075 -12.121 -8.852 1.00 98.12 207 LEU A O 1
ATOM 1647 N N . VAL A 1 208 ? -0.220 -13.368 -8.613 1.00 97.19 208 VAL A N 1
ATOM 1648 C CA . VAL A 1 208 ? -0.910 -14.602 -8.232 1.00 97.19 208 VAL A CA 1
ATOM 1649 C C . VAL A 1 208 ? -0.926 -14.730 -6.713 1.00 97.19 208 VAL A C 1
ATOM 1651 O O . VAL A 1 208 ? 0.127 -14.823 -6.079 1.00 97.19 208 VAL A O 1
ATOM 1654 N N . ALA A 1 209 ? -2.133 -14.760 -6.144 1.00 95.81 209 ALA A N 1
ATOM 1655 C CA . ALA A 1 209 ? -2.401 -14.901 -4.714 1.00 95.81 209 ALA A CA 1
ATOM 1656 C C . ALA A 1 209 ? -1.563 -13.960 -3.818 1.00 95.81 209 ALA A C 1
ATOM 1658 O O . ALA A 1 209 ? -0.864 -14.443 -2.921 1.00 95.81 209 ALA A O 1
ATOM 1659 N N . PRO A 1 210 ? -1.608 -12.628 -4.030 1.00 97.25 210 PRO A N 1
ATOM 1660 C CA . PRO A 1 210 ? -0.879 -11.701 -3.173 1.00 97.25 210 PRO A CA 1
ATOM 1661 C C . PRO A 1 210 ? -1.371 -11.758 -1.717 1.00 97.25 210 PRO A C 1
ATOM 1663 O O . PRO A 1 210 ? -2.517 -12.115 -1.417 1.00 97.25 210 PRO A O 1
ATOM 1666 N N . ALA A 1 211 ? -0.501 -11.353 -0.796 1.00 96.94 211 ALA A N 1
ATOM 1667 C CA . ALA A 1 211 ? -0.752 -11.291 0.639 1.00 96.94 211 ALA A CA 1
ATOM 1668 C C . ALA A 1 211 ? -1.880 -10.315 1.006 1.00 96.94 211 ALA A C 1
ATOM 1670 O O . ALA A 1 211 ? -2.387 -10.381 2.117 1.00 96.94 211 ALA A O 1
ATOM 1671 N N . THR A 1 212 ? -2.288 -9.447 0.078 1.00 96.94 212 THR A N 1
ATOM 1672 C CA . THR A 1 212 ? -3.344 -8.438 0.241 1.00 96.94 212 THR A CA 1
ATOM 1673 C C . THR A 1 212 ? -4.595 -8.719 -0.604 1.00 96.94 212 THR A C 1
ATOM 1675 O O . THR A 1 212 ? -5.453 -7.853 -0.751 1.00 96.94 212 THR A O 1
ATOM 1678 N N . LEU A 1 213 ? -4.740 -9.914 -1.190 1.00 96.12 213 LEU A N 1
ATOM 1679 C CA . LEU A 1 213 ? -5.848 -10.214 -2.110 1.00 96.12 213 LEU A CA 1
ATOM 1680 C C . LEU A 1 213 ? -7.234 -9.926 -1.502 1.00 96.12 213 LEU A C 1
ATOM 1682 O O . LEU A 1 213 ? -8.087 -9.299 -2.147 1.00 96.12 213 LEU A O 1
ATOM 1686 N N . TRP A 1 214 ? -7.487 -10.397 -0.277 1.00 95.31 214 TRP A N 1
ATOM 1687 C CA . TRP A 1 214 ? -8.793 -10.214 0.353 1.00 95.31 214 TRP A CA 1
ATOM 1688 C C . TRP A 1 214 ? -9.010 -8.760 0.770 1.00 95.31 214 TRP A C 1
ATOM 1690 O O . TRP A 1 214 ? -10.074 -8.201 0.500 1.00 95.31 214 TRP A O 1
ATOM 1700 N N . SER A 1 215 ? -8.002 -8.128 1.368 1.00 95.81 215 SER A N 1
ATOM 1701 C CA . SER A 1 215 ? -8.056 -6.729 1.789 1.00 95.81 215 SER A CA 1
ATOM 1702 C C . SER A 1 215 ? -8.321 -5.798 0.614 1.00 95.81 215 SER A C 1
ATOM 1704 O O . SER A 1 215 ? -9.228 -4.973 0.705 1.00 95.81 215 SER A O 1
ATOM 1706 N N . GLN A 1 216 ? -7.631 -5.971 -0.517 1.00 95.69 216 GLN A N 1
ATOM 1707 C CA . GLN A 1 216 ? -7.896 -5.203 -1.734 1.00 95.69 216 GLN A CA 1
ATOM 1708 C C . GLN A 1 216 ? -9.339 -5.392 -2.221 1.00 95.69 216 GLN A C 1
ATOM 1710 O O . GLN A 1 216 ? -10.010 -4.419 -2.570 1.00 95.69 216 GLN A O 1
ATOM 1715 N N . SER A 1 217 ? -9.854 -6.624 -2.187 1.00 93.81 217 SER A N 1
ATOM 1716 C CA . SER A 1 217 ? -11.237 -6.922 -2.583 1.00 93.81 217 SER A CA 1
ATOM 1717 C C . SER A 1 217 ? -12.258 -6.244 -1.663 1.00 93.81 217 SER A C 1
ATOM 1719 O O . SER A 1 217 ? -13.220 -5.631 -2.132 1.00 93.81 217 SER A O 1
ATOM 1721 N N . MET A 1 218 ? -12.033 -6.301 -0.349 1.00 92.62 218 MET A N 1
ATOM 1722 C CA . MET A 1 218 ? -12.887 -5.655 0.648 1.00 92.62 218 MET A CA 1
ATOM 1723 C C . MET A 1 218 ? -12.856 -4.130 0.538 1.00 92.62 218 MET A C 1
ATOM 1725 O O . MET A 1 218 ? -13.910 -3.496 0.540 1.00 92.62 218 MET A O 1
ATOM 1729 N N . LEU A 1 219 ? -11.670 -3.533 0.408 1.00 94.00 219 LEU A N 1
ATOM 1730 C CA . LEU A 1 219 ? -11.503 -2.083 0.271 1.00 94.00 219 LEU A CA 1
ATOM 1731 C C . LEU A 1 219 ? -12.130 -1.573 -1.030 1.00 94.00 219 LEU A C 1
ATOM 1733 O O . LEU A 1 219 ? -12.799 -0.540 -1.018 1.00 94.00 219 LEU A O 1
ATOM 1737 N N . ARG A 1 220 ? -12.029 -2.338 -2.127 1.00 92.31 220 ARG A N 1
ATOM 1738 C CA . ARG A 1 220 ? -12.720 -2.031 -3.388 1.00 92.31 220 ARG A CA 1
ATOM 1739 C C . ARG A 1 220 ? -14.241 -2.022 -3.219 1.00 92.31 220 ARG A C 1
ATOM 1741 O O . ARG A 1 220 ? -14.883 -1.073 -3.667 1.00 92.31 220 ARG A O 1
ATOM 1748 N N . ASN A 1 221 ? -14.818 -3.018 -2.540 1.00 90.00 221 ASN A N 1
ATOM 1749 C CA . ASN A 1 221 ? -16.261 -3.050 -2.258 1.00 90.00 221 ASN A CA 1
ATOM 1750 C C . ASN A 1 221 ? -16.707 -1.871 -1.381 1.00 90.00 221 ASN A C 1
ATOM 1752 O O . ASN A 1 221 ? -17.792 -1.324 -1.579 1.00 90.00 221 ASN A O 1
ATOM 1756 N N . ARG A 1 222 ? -15.843 -1.443 -0.456 1.00 89.56 222 ARG A N 1
ATOM 1757 C CA . ARG A 1 222 ? -16.047 -0.272 0.408 1.00 89.56 222 ARG A CA 1
ATOM 1758 C C . ARG A 1 222 ? -15.834 1.069 -0.297 1.00 89.56 222 ARG A C 1
ATOM 1760 O O . ARG A 1 222 ? -16.219 2.095 0.257 1.00 89.56 222 ARG A O 1
ATOM 1767 N N . ARG A 1 223 ? -15.250 1.066 -1.504 1.00 91.06 223 ARG A N 1
ATOM 1768 C CA . ARG A 1 223 ? -14.750 2.263 -2.207 1.00 91.06 223 ARG A CA 1
ATOM 1769 C C . ARG A 1 223 ? -13.765 3.066 -1.347 1.00 91.06 223 ARG A C 1
ATOM 1771 O O . ARG A 1 223 ? -13.774 4.294 -1.363 1.00 91.06 223 ARG A O 1
ATOM 1778 N N . ASP A 1 224 ? -12.959 2.348 -0.575 1.00 93.31 224 ASP A N 1
ATOM 1779 C CA . ASP A 1 224 ? -11.925 2.898 0.293 1.00 93.31 224 ASP A CA 1
ATOM 1780 C C . ASP A 1 224 ? -10.558 2.902 -0.421 1.00 93.31 224 ASP A C 1
ATOM 1782 O O . ASP A 1 224 ? -10.430 2.486 -1.576 1.00 93.31 224 ASP A O 1
ATOM 1786 N N . LEU A 1 225 ? -9.535 3.403 0.277 1.00 92.88 225 LEU A N 1
ATOM 1787 C CA . LEU A 1 225 ? -8.156 3.474 -0.203 1.00 92.88 225 LEU A CA 1
ATOM 1788 C C . LEU A 1 225 ? -7.628 2.072 -0.589 1.00 92.88 225 LEU A C 1
ATOM 1790 O O . LEU A 1 225 ? -7.728 1.156 0.230 1.00 92.88 225 LEU A O 1
ATOM 1794 N N . PRO A 1 226 ? -7.041 1.879 -1.786 1.00 94.44 226 PRO A N 1
ATOM 1795 C CA . PRO A 1 226 ? -6.487 0.587 -2.195 1.00 94.44 226 PRO A CA 1
ATOM 1796 C C . PRO A 1 226 ? -5.306 0.139 -1.321 1.00 94.44 226 PRO A C 1
ATOM 1798 O O . PRO A 1 226 ? -4.452 0.951 -0.968 1.00 94.44 226 PRO A O 1
ATOM 1801 N N . ASN A 1 227 ? -5.217 -1.162 -1.026 1.00 96.88 227 ASN A N 1
ATOM 1802 C CA . ASN A 1 227 ? -4.091 -1.799 -0.323 1.00 96.88 227 ASN A CA 1
ATOM 1803 C C . ASN A 1 227 ? -3.142 -2.520 -1.303 1.00 96.88 227 ASN A C 1
ATOM 1805 O O . ASN A 1 227 ? -2.971 -3.735 -1.261 1.00 96.88 227 ASN A O 1
ATOM 1809 N N . ASP A 1 228 ? -2.587 -1.756 -2.238 1.00 96.75 228 ASP A N 1
ATOM 1810 C CA . ASP A 1 228 ? -1.766 -2.198 -3.372 1.00 96.75 228 ASP A CA 1
ATOM 1811 C C . ASP A 1 228 ? -0.317 -1.688 -3.256 1.00 96.75 228 ASP A C 1
ATOM 1813 O O . ASP A 1 228 ? 0.143 -0.852 -4.036 1.00 96.75 228 ASP A O 1
ATOM 1817 N N . PHE A 1 229 ? 0.407 -2.150 -2.232 1.00 98.38 229 PHE A N 1
ATOM 1818 C CA . PHE A 1 229 ? 1.782 -1.719 -1.941 1.00 98.38 229 PHE A CA 1
ATOM 1819 C C . PHE A 1 229 ? 2.690 -1.724 -3.173 1.00 98.38 229 PHE A C 1
ATOM 1821 O O . PHE A 1 229 ? 3.353 -0.734 -3.468 1.00 98.38 229 PHE A O 1
ATOM 1828 N N . GLU A 1 230 ? 2.669 -2.822 -3.914 1.00 97.56 230 GLU A N 1
ATOM 1829 C CA . GLU A 1 230 ? 3.412 -3.028 -5.145 1.00 97.56 230 GLU A CA 1
ATOM 1830 C C . GLU A 1 230 ? 3.085 -1.985 -6.211 1.00 97.56 230 GLU A C 1
ATOM 1832 O O . GLU A 1 230 ? 3.992 -1.458 -6.855 1.00 97.56 230 GLU A O 1
ATOM 1837 N N . ALA A 1 231 ? 1.809 -1.631 -6.369 1.00 98.38 231 ALA A N 1
ATOM 1838 C CA . ALA A 1 231 ? 1.399 -0.644 -7.350 1.00 98.38 231 ALA A CA 1
ATOM 1839 C C . ALA A 1 231 ? 1.870 0.752 -6.944 1.00 98.38 231 ALA A C 1
ATOM 1841 O O . ALA A 1 231 ? 2.403 1.480 -7.783 1.00 98.38 231 ALA A O 1
ATOM 1842 N N . LYS A 1 232 ? 1.771 1.096 -5.653 1.00 98.62 232 LYS A N 1
ATOM 1843 C CA . LYS A 1 232 ? 2.320 2.346 -5.107 1.00 98.62 232 LYS A CA 1
ATOM 1844 C C . LYS A 1 232 ? 3.831 2.445 -5.337 1.00 98.62 232 LYS A C 1
ATOM 1846 O O . LYS A 1 232 ? 4.315 3.484 -5.782 1.00 98.62 232 LYS A O 1
ATOM 1851 N N . THR A 1 233 ? 4.578 1.367 -5.092 1.00 98.62 233 THR A N 1
ATOM 1852 C CA . THR A 1 233 ? 6.032 1.319 -5.321 1.00 98.62 233 THR A CA 1
ATOM 1853 C C . THR A 1 233 ? 6.387 1.444 -6.803 1.00 98.62 233 THR A C 1
ATOM 1855 O O . THR A 1 233 ? 7.311 2.181 -7.147 1.00 98.62 233 THR A O 1
ATOM 1858 N N . VAL A 1 234 ? 5.632 0.799 -7.699 1.00 98.50 234 VAL A N 1
ATOM 1859 C CA . VAL A 1 234 ? 5.816 0.954 -9.152 1.00 98.50 234 VAL A CA 1
ATOM 1860 C C . VAL A 1 234 ? 5.526 2.389 -9.595 1.00 98.50 234 VAL A C 1
ATOM 1862 O O . VAL A 1 234 ? 6.328 2.955 -10.332 1.00 98.50 234 VAL A O 1
ATOM 1865 N N . VAL A 1 235 ? 4.450 3.022 -9.113 1.00 98.25 235 VAL A N 1
ATOM 1866 C CA . VAL A 1 235 ? 4.163 4.442 -9.400 1.00 98.25 235 VAL A CA 1
ATOM 1867 C C . VAL A 1 235 ? 5.314 5.340 -8.941 1.00 98.25 235 VAL A C 1
ATOM 1869 O O . VAL A 1 235 ? 5.754 6.202 -9.703 1.00 98.25 235 VAL A O 1
ATOM 1872 N N . ALA A 1 236 ? 5.843 5.121 -7.733 1.00 98.25 236 ALA A N 1
ATOM 1873 C CA . ALA A 1 236 ? 6.984 5.880 -7.225 1.00 98.25 236 ALA A CA 1
ATOM 1874 C C . ALA A 1 236 ? 8.231 5.714 -8.112 1.00 98.25 236 ALA A C 1
ATOM 1876 O O . ALA A 1 236 ? 8.910 6.695 -8.421 1.00 98.25 236 ALA A O 1
ATOM 1877 N N . TYR A 1 237 ? 8.504 4.498 -8.590 1.00 98.31 237 TYR A N 1
ATOM 1878 C CA . TYR A 1 237 ? 9.617 4.233 -9.503 1.00 98.31 237 TYR A CA 1
ATOM 1879 C C . TYR A 1 237 ? 9.432 4.910 -10.866 1.00 98.31 237 TYR A C 1
ATOM 1881 O O . TYR A 1 237 ? 10.350 5.565 -11.364 1.00 98.31 237 TYR A O 1
ATOM 1889 N N . LEU A 1 238 ? 8.240 4.808 -11.457 1.00 97.44 238 LEU A N 1
ATOM 1890 C CA . LEU A 1 238 ? 7.928 5.454 -12.734 1.00 97.44 238 LEU A CA 1
ATOM 1891 C C . LEU A 1 238 ? 8.067 6.980 -12.627 1.00 97.44 238 LEU A C 1
ATOM 1893 O O . LEU A 1 238 ? 8.664 7.609 -13.502 1.00 97.44 238 LEU A O 1
ATOM 1897 N N . LYS A 1 239 ? 7.645 7.567 -11.501 1.00 96.38 239 LYS A N 1
ATOM 1898 C CA . LYS A 1 239 ? 7.862 8.985 -11.186 1.00 96.38 239 LYS A CA 1
ATOM 1899 C C . LYS A 1 239 ? 9.352 9.350 -11.137 1.00 96.38 239 LYS A C 1
ATOM 1901 O O . LYS A 1 239 ? 9.726 10.361 -11.727 1.00 96.38 239 LYS A O 1
ATOM 1906 N N . GLN A 1 240 ? 10.213 8.532 -10.519 1.00 96.31 240 GLN A N 1
ATOM 1907 C CA . GLN A 1 240 ? 11.673 8.748 -10.537 1.00 96.31 240 GLN A CA 1
ATOM 1908 C C . GLN A 1 240 ? 12.279 8.645 -11.946 1.00 96.31 240 GLN A C 1
ATOM 1910 O O . GLN A 1 240 ? 13.277 9.302 -12.234 1.00 96.31 240 GLN A O 1
ATOM 1915 N N . CYS A 1 241 ? 11.660 7.868 -12.837 1.00 95.94 241 CYS A N 1
ATOM 1916 C CA . CYS A 1 241 ? 12.038 7.788 -14.249 1.00 95.94 241 CYS A CA 1
ATOM 1917 C C . CYS A 1 241 ? 11.524 8.968 -15.095 1.00 95.94 241 CYS A C 1
ATOM 1919 O O . CYS A 1 241 ? 11.802 9.015 -16.290 1.00 95.94 241 CYS A O 1
ATOM 1921 N N . GLY A 1 242 ? 10.756 9.900 -14.515 1.00 94.88 242 GLY A N 1
ATOM 1922 C CA . GLY A 1 242 ? 10.102 10.981 -15.258 1.00 94.88 242 GLY A CA 1
ATOM 1923 C C . GLY A 1 242 ? 8.889 10.527 -16.080 1.00 94.88 242 GLY A C 1
ATOM 1924 O O . GLY A 1 242 ? 8.464 11.244 -16.983 1.00 94.88 242 GLY A O 1
ATOM 1925 N N . LEU A 1 243 ? 8.326 9.352 -15.775 1.00 94.38 243 LEU A N 1
ATOM 1926 C CA . LEU A 1 243 ? 7.163 8.772 -16.444 1.00 94.38 243 LEU A CA 1
ATOM 1927 C C . LEU A 1 243 ? 5.931 8.837 -15.533 1.00 94.38 243 LEU A C 1
ATOM 1929 O O . LEU A 1 243 ? 5.710 7.924 -14.737 1.00 94.38 243 LEU A O 1
ATOM 1933 N N . PRO A 1 244 ? 5.100 9.890 -15.622 1.00 92.06 244 PRO A N 1
ATOM 1934 C CA . PRO A 1 244 ? 3.813 9.878 -14.945 1.00 92.06 244 PRO A CA 1
ATOM 1935 C C . PRO A 1 244 ? 2.939 8.776 -15.553 1.00 92.06 244 PRO A C 1
ATOM 1937 O O . PRO A 1 244 ? 2.751 8.724 -16.769 1.00 92.06 244 PRO A O 1
ATOM 1940 N N . ALA A 1 245 ? 2.398 7.908 -14.701 1.00 94.50 245 ALA A N 1
ATOM 1941 C CA . ALA A 1 245 ? 1.541 6.810 -15.119 1.00 94.50 245 ALA A CA 1
ATOM 1942 C C . ALA A 1 245 ? 0.230 6.806 -14.333 1.00 94.50 245 ALA A C 1
ATOM 1944 O O . ALA A 1 245 ? 0.202 7.085 -13.134 1.00 94.50 245 ALA A O 1
ATOM 1945 N N . THR A 1 246 ? -0.856 6.453 -15.012 1.00 94.62 246 THR A N 1
ATOM 1946 C CA . THR A 1 246 ? -2.128 6.120 -14.369 1.00 94.62 246 THR A CA 1
ATOM 1947 C C . THR A 1 246 ? -2.176 4.629 -14.095 1.00 94.62 246 THR A C 1
ATOM 1949 O O . THR A 1 246 ? -1.806 3.843 -14.967 1.00 94.62 246 THR A O 1
ATOM 1952 N N . VAL A 1 247 ? -2.668 4.239 -12.921 1.00 96.69 247 VAL A N 1
ATOM 1953 C CA . VAL A 1 247 ? -2.863 2.835 -12.554 1.00 96.69 247 VAL A CA 1
ATOM 1954 C C . VAL A 1 247 ? -4.349 2.494 -12.515 1.00 96.69 247 VAL A C 1
ATOM 1956 O O . VAL A 1 247 ? -5.166 3.254 -11.994 1.00 96.69 247 VAL A O 1
ATOM 1959 N N . SER A 1 248 ? -4.702 1.336 -13.060 1.00 95.62 248 SER A N 1
ATOM 1960 C CA . SER A 1 248 ? -6.019 0.725 -12.886 1.00 95.62 248 SER A CA 1
ATOM 1961 C C . SER A 1 248 ? -5.865 -0.691 -12.347 1.00 95.62 248 SER A C 1
ATOM 1963 O O . SER A 1 248 ? -4.997 -1.436 -12.800 1.00 95.62 248 SER A O 1
ATOM 1965 N N . THR A 1 249 ? -6.706 -1.053 -11.379 1.00 96.06 249 THR A N 1
ATOM 1966 C CA . THR A 1 249 ? -6.631 -2.344 -10.688 1.00 96.06 249 THR A CA 1
ATOM 1967 C C . THR A 1 249 ? -7.878 -3.171 -10.964 1.00 96.06 249 THR A C 1
ATOM 1969 O O . THR A 1 249 ? -9.010 -2.705 -10.794 1.00 96.06 249 THR A O 1
ATOM 1972 N N . ASN A 1 250 ? -7.674 -4.425 -11.350 1.00 95.62 250 ASN A N 1
ATOM 1973 C CA . ASN A 1 250 ? -8.712 -5.429 -11.486 1.00 95.62 250 ASN A CA 1
ATOM 1974 C C . ASN A 1 250 ? -8.390 -6.635 -10.598 1.00 95.62 250 ASN A C 1
ATOM 1976 O O . ASN A 1 250 ? -7.242 -7.039 -10.482 1.00 95.62 250 ASN A O 1
ATOM 1980 N N . ILE A 1 251 ? -9.411 -7.226 -9.982 1.00 93.94 251 ILE A N 1
ATOM 1981 C CA . ILE A 1 251 ? -9.260 -8.422 -9.148 1.00 93.94 251 ILE A CA 1
ATOM 1982 C C . ILE A 1 251 ? -10.067 -9.525 -9.818 1.00 93.94 251 ILE A C 1
ATOM 1984 O O . ILE A 1 251 ? -11.278 -9.381 -9.995 1.00 93.94 251 ILE A O 1
ATOM 1988 N N . ALA A 1 252 ? -9.387 -10.591 -10.234 1.00 89.19 252 ALA A N 1
ATOM 1989 C CA . ALA A 1 252 ? -9.959 -11.676 -11.019 1.00 89.19 252 ALA A CA 1
ATOM 1990 C C . ALA A 1 252 ? -9.589 -13.025 -10.393 1.00 89.19 252 ALA A C 1
ATOM 1992 O O . ALA A 1 252 ? -8.464 -13.509 -10.519 1.00 89.19 252 ALA A O 1
ATOM 1993 N N . GLY A 1 253 ? -10.554 -13.640 -9.704 1.00 90.19 253 GLY A N 1
ATOM 1994 C CA . GLY A 1 253 ? -10.316 -14.868 -8.948 1.00 90.19 253 GLY A CA 1
ATOM 1995 C C . GLY A 1 253 ? -9.260 -14.646 -7.866 1.00 90.19 253 GLY A C 1
ATOM 1996 O O . GLY A 1 253 ? -9.449 -13.814 -6.984 1.00 90.19 253 GLY A O 1
ATOM 1997 N N . ASN A 1 254 ? -8.143 -15.368 -7.971 1.00 93.31 254 ASN A N 1
ATOM 1998 C CA . ASN A 1 254 ? -7.025 -15.282 -7.026 1.00 93.31 254 ASN A CA 1
ATOM 1999 C C . ASN A 1 254 ? -5.925 -14.315 -7.467 1.00 93.31 254 ASN A C 1
ATOM 2001 O O . ASN A 1 254 ? -4.860 -14.279 -6.848 1.00 93.31 254 ASN A O 1
ATOM 2005 N N . ASN A 1 255 ? -6.162 -13.565 -8.542 1.00 95.81 255 ASN A N 1
ATOM 2006 C CA . ASN A 1 255 ? -5.178 -12.672 -9.119 1.00 95.81 255 ASN A CA 1
ATOM 2007 C C . ASN A 1 255 ? -5.567 -11.213 -8.905 1.00 95.81 255 ASN A C 1
ATOM 2009 O O . ASN A 1 255 ? -6.744 -10.849 -8.993 1.00 95.81 255 ASN A O 1
ATOM 2013 N N . VAL A 1 256 ? -4.552 -10.381 -8.702 1.00 97.25 256 VAL A N 1
ATOM 2014 C CA . VAL A 1 256 ? -4.668 -8.924 -8.777 1.00 97.25 256 VAL A CA 1
ATOM 2015 C C . VAL A 1 256 ? -3.908 -8.464 -10.010 1.00 97.25 256 VAL A C 1
ATOM 2017 O O . VAL A 1 256 ? -2.754 -8.831 -10.213 1.00 97.25 256 VAL A O 1
ATOM 2020 N N . GLU A 1 257 ? -4.569 -7.694 -10.859 1.00 98.06 257 GLU A N 1
ATOM 2021 C CA . GLU A 1 257 ? -4.009 -7.156 -12.088 1.00 98.06 257 GLU A CA 1
ATOM 2022 C C . GLU A 1 257 ? -3.932 -5.636 -11.994 1.00 98.06 257 GLU A C 1
ATOM 2024 O O . GLU A 1 257 ? -4.948 -4.980 -11.766 1.00 98.06 257 GLU A O 1
ATOM 2029 N N . HIS A 1 258 ? -2.753 -5.074 -12.237 1.00 98.25 258 HIS A N 1
ATOM 2030 C CA . HIS A 1 258 ? -2.546 -3.635 -12.347 1.00 98.25 258 HIS A CA 1
ATOM 2031 C C . HIS A 1 258 ? -2.139 -3.292 -13.772 1.00 98.25 258 HIS A C 1
ATOM 2033 O O . HIS A 1 258 ? -1.201 -3.878 -14.309 1.00 98.25 258 HIS A O 1
ATOM 2039 N N . THR A 1 259 ? -2.819 -2.332 -14.388 1.00 98.06 259 THR A N 1
ATOM 2040 C CA . THR A 1 259 ? -2.418 -1.781 -15.686 1.00 98.06 259 THR A CA 1
ATOM 2041 C C . THR A 1 259 ? -1.924 -0.360 -15.476 1.00 98.06 259 THR A C 1
ATOM 2043 O O . THR A 1 259 ? -2.683 0.484 -14.996 1.00 98.06 259 THR A O 1
ATOM 2046 N N . PHE A 1 260 ? -0.660 -0.127 -15.819 1.00 98.00 260 PHE A N 1
ATOM 2047 C CA . PHE A 1 260 ? 0.002 1.171 -15.781 1.00 98.00 260 PHE A CA 1
ATOM 2048 C C . PHE A 1 260 ? 0.086 1.701 -17.202 1.00 98.00 260 PHE A C 1
ATOM 2050 O O . PHE A 1 260 ? 0.696 1.061 -18.054 1.00 98.00 260 PHE A O 1
ATOM 2057 N N . GLU A 1 261 ? -0.499 2.865 -17.440 1.00 96.31 261 GLU A N 1
ATOM 2058 C CA . GLU A 1 261 ? -0.493 3.544 -18.738 1.00 96.31 261 GLU A CA 1
ATOM 2059 C C . GLU A 1 261 ? 0.214 4.892 -18.579 1.00 96.31 261 GLU A C 1
ATOM 2061 O O . GLU A 1 261 ? -0.078 5.641 -17.643 1.00 96.31 261 GLU A O 1
ATOM 2066 N N . TRP A 1 262 ? 1.136 5.207 -19.485 1.00 93.06 262 TRP A N 1
ATOM 2067 C CA . TRP A 1 262 ? 1.848 6.483 -19.555 1.00 93.06 262 TRP A CA 1
ATOM 2068 C C . TRP A 1 262 ? 1.625 7.156 -20.919 1.00 93.06 262 TRP A C 1
ATOM 2070 O O . TRP A 1 262 ? 1.249 6.496 -21.890 1.00 93.06 262 TRP A O 1
ATOM 2080 N N . PRO A 1 263 ? 1.849 8.477 -21.036 1.00 90.25 263 PRO A N 1
ATOM 2081 C CA . PRO A 1 263 ? 1.700 9.184 -22.305 1.00 90.25 263 PRO A CA 1
ATOM 2082 C C . PRO A 1 263 ? 2.536 8.574 -23.442 1.00 90.25 263 PRO A C 1
ATOM 2084 O O . PRO A 1 263 ? 3.734 8.332 -23.294 1.00 90.25 263 PRO A O 1
ATOM 2087 N N . ALA A 1 264 ? 1.908 8.383 -24.607 1.00 83.06 264 ALA A N 1
ATOM 2088 C CA . ALA A 1 264 ? 2.503 7.726 -25.776 1.00 83.06 264 ALA A CA 1
ATOM 2089 C C . ALA A 1 264 ? 3.765 8.412 -26.334 1.00 83.06 264 ALA A C 1
ATOM 2091 O O . ALA A 1 264 ? 4.492 7.813 -27.114 1.00 83.06 264 ALA A O 1
ATOM 2092 N N . ASN A 1 265 ? 4.010 9.672 -25.971 1.00 84.06 265 ASN A N 1
ATOM 2093 C CA . ASN A 1 265 ? 5.108 10.490 -26.481 1.00 84.06 265 ASN A CA 1
ATOM 2094 C C . ASN A 1 265 ? 6.368 10.477 -25.598 1.00 84.06 265 ASN A C 1
ATOM 2096 O O . ASN A 1 265 ? 7.294 11.234 -25.884 1.00 84.06 265 ASN A O 1
ATOM 2100 N N . LEU A 1 266 ? 6.388 9.705 -24.506 1.00 81.62 266 LEU A N 1
ATOM 2101 C CA . LEU A 1 266 ? 7.501 9.700 -23.548 1.00 81.62 266 LEU A CA 1
ATOM 2102 C C . LEU A 1 266 ? 8.503 8.551 -23.744 1.00 81.62 266 LEU A C 1
ATOM 2104 O O . LEU A 1 266 ? 9.574 8.611 -23.142 1.00 81.62 266 LEU A O 1
ATOM 2108 N N . LEU A 1 267 ? 8.177 7.531 -24.552 1.00 82.25 267 LEU A N 1
ATOM 2109 C CA . LEU A 1 267 ? 9.001 6.336 -24.801 1.00 82.25 267 LEU A CA 1
ATOM 2110 C C . LEU A 1 267 ? 9.038 5.938 -26.275 1.00 82.25 267 LEU A C 1
ATOM 2112 O O . LEU A 1 267 ? 8.016 6.149 -26.962 1.00 82.25 267 LEU A O 1
#

Secondary structure (DSSP, 8-state):
---HHHHHHHHHHHHTSSSPPPP-----PPPPHHHHHHHHHHHHHHHHTTT-S-HHHHHHHHHHHHHHHHHHHHHHSTT--TT-TTSHHHHHHHHHHHHHHHHHHTTS--SEEEEE-STT--EEEEE--GGG--GGGHHHHHHHHHHHHHHHHHHHH-TTT-----SS--HHHHHHHHHHHHHHHHHTTS-SEEEEEEETTEEEEEEES-TTHHHHHHHHHHT-----HHHHHHHHHHHHTT---EEEEEEETTEEEEEEE--TT--

Radius of gyration: 18.84 Å; chains: 1; bounding box: 46×46×58 Å

Sequence (267 aa):
AGSPADRLSRMLQGAAGPARVKPQVLPRSKLENDFAVLLMRTTYSVADELDYYPMDKFQQDQFLFRQDEWELYREALPGVQQGFLTEPAYFDFISFVQYATIATTMKEPKMIFDELIDANGTSIVVTRPPELANDALLPMRHSERVGEAVLAWMDDRYNKIRPKVPSVLTAAAVRDGVQAILNIYEINGYMLLSKLEPTSHGVKITLVAPATLWSQSMLRNRRDLPNDFEAKTVVAYLKQCGLPATVSTNIAGNNVEHTFEWPANLL